Protein 5VUG (pdb70)

Radius of gyration: 19.32 Å; Cα contacts (8 Å, |Δi|>4): 545; chains: 1; bounding box: 62×44×45 Å

Organism: Mycobacterium tuberculosis (strain ATCC 25618 / H37Rv) (NCBI:txid83332)

Solvent-accessible surface area: 13053 Å² total

Nearest PDB structures (foldseek):
  5vug-assembly1_A-2  TM=1.003E+00  e=1.041E-53  Mycobacterium tuberculosis H37Rv
  8ghi-assembly1_A  TM=8.211E-01  e=4.382E-17  Staphylococcus aureus
  5t9b-assembly1_G  TM=7.358E-01  e=9.446E-13  Bacillus subtilis subsp. subtilis str. 168
  5t91-assembly1_A  TM=7.275E-01  e=1.845E-12  Bacillus subtilis subsp. subtilis str. 168
  5t9c-assembly1_E  TM=7.168E-01  e=2.824E-12  Bacillus subtilis subsp. subtilis str. 168

Secondary structure (DSSP, 8-state):
----EEGGGTTTTS-TTSHHHHHHHHHTT----EEEEE-TTS-EEE--SSSGGGTSS--S-GGGS-HHHHTTSBTTTT---TT--S-TTSSS--BPPBHHHHHHTS----EEEE---HHHHHHHHHHHHT-GGGEEEE-S-HHHHHHHHTSTT-EEPPPHHHHHHHHH---S----SPP-TT-----BSSEEEEEEEE-SSSEEEEEEEE---SHHHHHHHHTTT----BS--SHHHHHHHHHHT-S--EES-HHHHHGGG-

Structure (mmCIF, N/CA/C/O backbone):
data_5VUG
#
_entry.id   5VUG
#
_cell.length_a   112.269
_cell.length_b   43.878
_cell.length_c   68.611
_cell.angle_alpha   90.00
_cell.angle_beta   90.00
_cell.angle_gamma   90.00
#
_symmetry.space_group_name_H-M   'P 21 21 2'
#
loop_
_entity.id
_entity.type
_entity.pdbx_description
1 polymer 'Uncharacterized protein Rv2277c'
2 non-polymer 'CALCIUM ION'
3 non-polymer GLYCEROL
4 water water
#
loop_
_atom_site.group_PDB
_atom_site.id
_atom_site.type_symbol
_atom_site.label_atom_id
_atom_site.label_alt_id
_atom_site.label_comp_id
_atom_site.label_asym_id
_atom_site.label_entity_id
_atom_site.label_seq_id
_atom_site.pdbx_PDB_ins_code
_atom_site.Cartn_x
_atom_site.Cartn_y
_atom_site.Cartn_z
_atom_site.occupancy
_atom_site.B_iso_or_equiv
_atom_site.auth_seq_id
_atom_site.auth_comp_id
_atom_site.auth_asym_id
_atom_site.auth_atom_id
_atom_site.pdbx_PDB_model_num
ATOM 1 N N . ASP A 1 9 ? 19.685 10.358 -7.211 1.00 43.70 6 ASP A N 1
ATOM 2 C CA . ASP A 1 9 ? 21.004 10.346 -6.590 1.00 41.41 6 ASP A CA 1
ATOM 3 C C . ASP A 1 9 ? 21.030 9.403 -5.389 1.00 36.06 6 ASP A C 1
ATOM 4 O O . ASP A 1 9 ? 20.075 8.664 -5.147 1.00 38.05 6 ASP A O 1
ATOM 9 N N . ASP A 1 10 ? 22.134 9.434 -4.637 1.00 29.35 7 ASP A N 1
ATOM 10 C CA . ASP A 1 10 ? 22.301 8.527 -3.518 1.00 22.21 7 ASP A CA 1
ATOM 11 C C . ASP A 1 10 ? 21.895 9.204 -2.210 1.00 16.40 7 ASP A C 1
ATOM 12 O O . ASP A 1 10 ? 22.092 10.412 -2.033 1.00 17.65 7 ASP A O 1
ATOM 17 N N . PRO A 1 11 ? 21.343 8.452 -1.262 1.00 13.94 8 PRO A N 1
ATOM 18 C CA . PRO A 1 11 ? 21.128 9.011 0.081 1.00 12.45 8 PRO A CA 1
ATOM 19 C C . PRO A 1 11 ? 22.454 9.414 0.712 1.00 13.02 8 PRO A C 1
ATOM 20 O O . PRO A 1 11 ? 23.493 8.797 0.469 1.00 13.05 8 PRO A O 1
ATOM 32 N N . ILE A 1 13 ? 25.210 9.400 3.419 1.00 10.60 10 ILE A N 1
ATOM 33 C CA . ILE A 1 13 ? 25.675 8.423 4.399 1.00 10.41 10 ILE A CA 1
ATOM 34 C C . ILE A 1 13 ? 26.006 9.161 5.689 1.00 11.27 10 ILE A C 1
ATOM 35 O O . ILE A 1 13 ? 26.930 9.985 5.719 1.00 11.61 10 ILE A O 1
ATOM 40 N N . VAL A 1 14 ? 25.276 8.856 6.761 1.00 8.91 11 VAL A N 1
ATOM 41 C CA . VAL A 1 14 ? 25.455 9.535 8.049 1.00 10.28 11 VAL A CA 1
ATOM 42 C C . VAL A 1 14 ? 26.020 8.535 9.053 1.00 10.12 11 VAL A C 1
ATOM 43 O O . VAL A 1 14 ? 25.429 7.474 9.274 1.00 9.30 11 VAL A O 1
ATOM 47 N N . ALA A 1 15 ? 27.160 8.867 9.663 1.00 9.48 12 ALA A N 1
ATOM 48 C CA . ALA A 1 15 ? 27.837 7.946 10.583 1.00 9.36 12 ALA A CA 1
ATOM 49 C C . ALA A 1 15 ? 27.146 7.959 11.945 1.00 8.65 12 ALA A C 1
ATOM 50 O O . ALA A 1 15 ? 27.211 8.957 12.675 1.00 9.90 12 ALA A O 1
ATOM 52 N N . HIS A 1 16 ? 26.525 6.836 12.309 1.00 9.70 13 HIS A N 1
ATOM 53 C CA . HIS A 1 16 ? 25.766 6.747 13.554 1.00 9.02 13 HIS A CA 1
ATOM 54 C C . HIS A 1 16 ? 26.705 6.672 14.755 1.00 8.84 13 HIS A C 1
ATOM 55 O O . HIS A 1 16 ? 27.462 5.705 14.896 1.00 8.79 13 HIS A O 1
ATOM 62 N N . ARG A 1 17 ? 26.620 7.664 15.648 1.00 8.11 14 ARG A N 1
ATOM 63 C CA . ARG A 1 17 ? 27.550 7.789 16.779 1.00 8.22 14 ARG A CA 1
ATOM 64 C C . ARG A 1 17 ? 28.996 7.800 16.289 1.00 9.89 14 ARG A C 1
ATOM 65 O O . ARG A 1 17 ? 29.893 7.233 16.918 1.00 10.41 14 ARG A O 1
ATOM 73 N N . ALA A 1 18 ? 29.212 8.447 15.139 1.00 10.31 15 ALA A N 1
ATOM 74 C CA . ALA A 1 18 ? 30.505 8.523 14.470 1.00 11.11 15 ALA A CA 1
ATOM 75 C C . ALA A 1 18 ? 30.970 7.183 13.917 1.00 11.93 15 ALA A C 1
ATOM 76 O O . ALA A 1 18 ? 32.148 7.034 13.573 1.00 11.89 15 ALA A O 1
ATOM 78 N N . GLY A 1 19 ? 30.061 6.214 13.792 1.00 10.80 16 GLY A N 1
ATOM 79 C CA . GLY A 1 19 ? 30.385 4.934 13.188 1.00 12.09 16 GLY A CA 1
ATOM 80 C C . GLY A 1 19 ? 30.741 3.852 14.188 1.00 13.01 16 GLY A C 1
ATOM 81 O O . GLY A 1 19 ? 31.844 3.293 14.147 1.00 12.57 16 GLY A O 1
ATOM 82 N N . THR A 1 20 ? 29.762 3.508 15.034 1.00 11.55 17 THR A N 1
ATOM 83 C CA . THR A 1 20 ? 29.972 2.693 16.229 1.00 12.90 17 THR A CA 1
ATOM 84 C C . THR A 1 20 ? 30.553 1.304 15.931 1.00 12.57 17 THR A C 1
ATOM 85 O O . THR A 1 20 ? 31.225 0.722 16.792 1.00 16.16 17 THR A O 1
ATOM 89 N N . ARG A 1 21 ? 30.302 0.747 14.743 1.00 13.47 18 ARG A N 1
ATOM 90 C CA . ARG A 1 21 ? 30.835 -0.578 14.425 1.00 14.43 18 ARG A CA 1
ATOM 91 C C . ARG A 1 21 ? 32.336 -0.544 14.142 1.00 15.67 18 ARG A C 1
ATOM 92 O O . ARG A 1 21 ? 33.053 -1.501 14.465 1.00 17.52 18 ARG A O 1
ATOM 100 N N . ASP A 1 22 ? 32.831 0.542 13.560 1.00 14.27 19 ASP A N 1
ATOM 101 C CA . ASP A 1 22 ? 34.199 0.596 13.059 1.00 12.89 19 ASP A CA 1
ATOM 102 C C . ASP A 1 22 ? 35.222 1.003 14.117 1.00 14.57 19 ASP A C 1
ATOM 103 O O . ASP A 1 22 ? 36.350 0.499 14.105 1.00 15.11 19 ASP A O 1
ATOM 108 N N . PHE A 1 23 ? 34.873 1.944 14.987 1.00 14.95 20 PHE A N 1
ATOM 109 C CA . PHE A 1 23 ? 35.775 2.507 15.983 1.00 13.76 20 PHE A CA 1
ATOM 110 C C . PHE A 1 23 ? 34.940 2.897 17.188 1.00 13.43 20 PHE A C 1
ATOM 111 O O . PHE A 1 23 ? 33.713 3.006 17.080 1.00 14.52 20 PHE A O 1
ATOM 119 N N . PRO A 1 24 ? 35.575 3.109 18.368 1.00 12.82 21 PRO A N 1
ATOM 120 C CA . PRO A 1 24 ? 34.804 3.475 19.569 1.00 12.23 21 PRO A CA 1
ATOM 121 C C . PRO A 1 24 ? 33.849 4.632 19.322 1.00 12.28 21 PRO A C 1
ATOM 122 O O . PRO A 1 24 ? 34.262 5.701 18.858 1.00 13.49 21 PRO A O 1
ATOM 126 N N . GLU A 1 25 ? 32.566 4.412 19.594 1.00 10.00 22 GLU A N 1
ATOM 127 C CA . GLU A 1 25 ? 31.557 5.393 19.222 1.00 9.51 22 GLU A CA 1
ATOM 128 C C . GLU A 1 25 ? 31.792 6.717 19.941 1.00 9.39 22 GLU A C 1
ATOM 129 O O . GLU A 1 25 ? 32.310 6.767 21.059 1.00 12.08 22 GLU A O 1
ATOM 135 N N . ASN A 1 26 ? 31.414 7.808 19.278 1.00 8.12 23 ASN A N 1
ATOM 136 C CA . ASN A 1 26 ? 31.432 9.124 19.906 1.00 9.04 23 ASN A CA 1
ATOM 137 C C . ASN A 1 26 ? 32.828 9.540 20.393 1.00 11.45 23 ASN A C 1
ATOM 138 O O . ASN A 1 26 ? 32.965 10.230 21.406 1.00 11.36 23 ASN A O 1
ATOM 143 N N . THR A 1 27 ? 33.873 9.155 19.652 1.00 11.54 24 THR A N 1
ATOM 144 C CA . THR A 1 27 ? 35.237 9.606 19.926 1.00 9.94 24 THR A CA 1
ATOM 145 C C . THR A 1 27 ? 35.791 10.354 18.719 1.00 10.48 24 THR A C 1
ATOM 146 O O . THR A 1 27 ? 35.310 10.196 17.598 1.00 11.30 24 THR A O 1
ATOM 150 N N . VAL A 1 28 ? 36.821 11.173 18.958 1.00 10.63 25 VAL A N 1
ATOM 151 C CA . VAL A 1 28 ? 37.477 11.876 17.852 1.00 11.66 25 VAL A CA 1
ATOM 152 C C . VAL A 1 28 ? 38.118 10.889 16.877 1.00 12.89 25 VAL A C 1
ATOM 153 O O . VAL A 1 28 ? 38.057 11.082 15.656 1.00 12.71 25 VAL A O 1
ATOM 157 N N . LEU A 1 29 ? 38.704 9.798 17.389 1.00 13.92 26 LEU A N 1
ATOM 158 C CA . LEU A 1 29 ? 39.239 8.771 16.493 1.00 13.73 26 LEU A CA 1
ATOM 159 C C . LEU A 1 29 ? 38.168 8.285 15.523 1.00 12.18 26 LEU A C 1
ATOM 160 O O . LEU A 1 29 ? 38.398 8.206 14.309 1.00 13.80 26 LEU A O 1
ATOM 165 N N . ALA A 1 30 ? 36.971 7.988 16.038 1.00 12.58 27 ALA A N 1
ATOM 166 C CA . ALA A 1 30 ? 35.898 7.525 15.166 1.00 10.56 27 ALA A CA 1
ATOM 167 C C . ALA A 1 30 ? 35.470 8.606 14.179 1.00 10.97 27 ALA A C 1
ATOM 168 O O . ALA A 1 30 ? 35.265 8.320 12.993 1.00 10.57 27 ALA A O 1
ATOM 170 N N . ILE A 1 31 ? 35.318 9.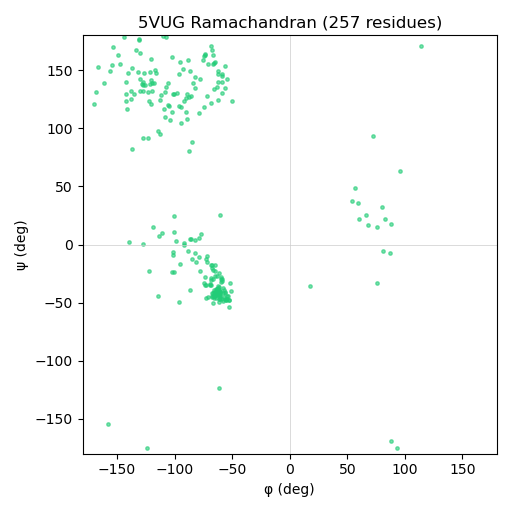849 14.654 1.00 10.17 28 ILE A N 1
ATOM 171 C CA . ILE A 1 31 ? 34.917 10.954 13.780 1.00 8.99 28 ILE A CA 1
ATOM 172 C C . ILE A 1 31 ? 35.909 11.113 12.638 1.00 12.43 28 ILE A C 1
ATOM 173 O O . ILE A 1 31 ? 35.522 11.229 11.468 1.00 12.48 28 ILE A O 1
ATOM 178 N N . THR A 1 32 ? 37.207 11.141 12.964 1.00 12.46 29 THR A N 1
ATOM 179 C CA . THR A 1 32 ? 38.222 11.350 11.934 1.00 14.17 29 THR A CA 1
ATOM 180 C C . THR A 1 32 ? 38.186 10.227 10.907 1.00 13.40 29 THR A C 1
ATOM 181 O O . THR A 1 32 ? 38.288 10.468 9.693 1.00 14.88 29 THR A O 1
ATOM 185 N N . ASN A 1 33 ? 38.040 8.989 11.379 1.00 13.08 30 ASN A N 1
ATOM 186 C CA . ASN A 1 33 ? 37.989 7.863 10.459 1.00 13.06 30 ASN A CA 1
ATOM 187 C C . ASN A 1 33 ? 36.723 7.885 9.619 1.00 12.27 30 ASN A C 1
ATOM 188 O O . ASN A 1 33 ? 36.764 7.510 8.443 1.00 14.41 30 ASN A O 1
ATOM 193 N N . ALA A 1 34 ? 35.602 8.342 10.193 1.00 12.45 31 ALA A N 1
ATOM 194 C CA . ALA A 1 34 ? 34.358 8.423 9.435 1.00 11.40 31 ALA A CA 1
ATOM 195 C C . ALA A 1 34 ? 34.463 9.446 8.308 1.00 12.34 31 ALA A C 1
ATOM 196 O O . ALA A 1 34 ? 34.037 9.173 7.177 1.00 12.50 31 ALA A O 1
ATOM 198 N N . VAL A 1 35 ? 35.036 10.622 8.591 1.00 12.84 32 VAL A N 1
ATOM 199 C CA . VAL A 1 35 ? 35.303 11.597 7.530 1.00 13.11 32 VAL A CA 1
ATOM 200 C C . VAL A 1 35 ? 36.142 10.960 6.428 1.00 13.84 32 VAL A C 1
ATOM 201 O O . VAL A 1 35 ? 35.834 11.087 5.238 1.00 14.64 32 VAL A O 1
ATOM 205 N N . ALA A 1 36 ? 37.217 10.259 6.813 1.00 13.20 33 ALA A N 1
ATOM 206 C CA . ALA A 1 36 ? 38.107 9.637 5.838 1.00 17.42 33 ALA A CA 1
ATOM 207 C C . ALA A 1 36 ? 37.396 8.571 5.010 1.00 16.68 33 ALA A C 1
ATOM 208 O O . ALA A 1 36 ? 37.795 8.311 3.863 1.00 18.38 33 ALA A O 1
ATOM 210 N N . ALA A 1 37 ? 36.347 7.951 5.566 1.00 16.09 34 ALA A N 1
ATOM 211 C CA . ALA A 1 37 ? 35.545 6.965 4.851 1.00 15.91 34 ALA A CA 1
ATOM 212 C C . ALA A 1 37 ? 34.484 7.592 3.956 1.00 13.40 34 ALA A C 1
ATOM 213 O O . ALA A 1 37 ? 33.687 6.859 3.362 1.00 18.26 34 ALA A O 1
ATOM 215 N N . GLY A 1 38 ? 34.438 8.916 3.853 1.00 11.97 35 GLY A N 1
ATOM 216 C CA . GLY A 1 38 ? 33.585 9.562 2.878 1.00 12.81 35 GLY A CA 1
ATOM 217 C C . GLY A 1 38 ? 32.167 9.845 3.309 1.00 12.72 35 GLY A C 1
ATOM 218 O O . GLY A 1 38 ? 31.321 10.103 2.444 1.00 13.57 35 GLY A O 1
ATOM 219 N N . VAL A 1 39 ? 31.872 9.828 4.610 1.00 12.92 36 VAL A N 1
ATOM 220 C CA . VAL A 1 39 ? 30.492 10.079 5.032 1.00 12.68 36 VAL A CA 1
ATOM 221 C C . VAL A 1 39 ? 30.078 11.511 4.696 1.00 11.01 36 VAL A C 1
ATOM 222 O O . VAL A 1 39 ? 30.904 12.424 4.556 1.00 13.36 36 VAL A O 1
ATOM 226 N N . ASP A 1 40 ? 28.762 11.703 4.565 1.00 10.40 37 ASP A N 1
ATOM 227 C CA . ASP A 1 40 ? 28.154 12.991 4.253 1.00 11.49 37 ASP A CA 1
ATOM 228 C C . ASP A 1 40 ? 27.561 13.681 5.473 1.00 12.97 37 ASP A C 1
ATOM 229 O O . ASP A 1 40 ? 27.138 14.839 5.373 1.00 16.17 37 ASP A O 1
ATOM 234 N N . GLY A 1 41 ? 27.482 12.998 6.601 1.00 12.03 38 GLY A N 1
ATOM 235 C CA . GLY A 1 41 ? 26.950 13.602 7.807 1.00 12.10 38 GLY A CA 1
ATOM 236 C C . GLY A 1 41 ? 27.471 12.838 8.998 1.00 8.85 38 GLY A C 1
ATOM 237 O O . GLY A 1 41 ? 27.904 11.686 8.872 1.00 10.00 38 GLY A O 1
ATOM 246 N N . TRP A 1 43 ? 26.539 11.883 13.019 1.00 7.66 40 TRP A N 1
ATOM 247 C CA . TRP A 1 43 ? 25.527 11.798 14.070 1.00 8.65 40 TRP A CA 1
ATOM 248 C C . TRP A 1 43 ? 26.238 11.540 15.398 1.00 6.69 40 TRP A C 1
ATOM 249 O O . TRP A 1 43 ? 26.928 10.529 15.546 1.00 8.28 40 TRP A O 1
ATOM 260 N N . LEU A 1 44 ? 26.057 12.435 16.366 1.00 7.39 41 LEU A N 1
ATOM 261 C CA . LEU A 1 44 ? 26.807 12.388 17.615 1.00 8.72 41 LEU A CA 1
ATOM 262 C C . LEU A 1 44 ? 25.839 12.495 18.785 1.00 8.04 41 LEU A C 1
ATOM 263 O O . LEU A 1 44 ? 24.860 13.249 18.716 1.00 9.42 41 LEU A O 1
ATOM 268 N N . THR A 1 45 ? 26.109 11.769 19.873 1.00 8.75 42 THR A N 1
ATOM 269 C CA . THR A 1 45 ? 25.231 11.797 21.041 1.00 7.99 42 THR A CA 1
ATOM 270 C C . THR A 1 45 ? 25.850 12.711 22.090 1.00 8.88 42 THR A C 1
ATOM 271 O O . THR A 1 45 ? 27.023 12.546 22.432 1.00 10.16 42 THR A O 1
ATOM 275 N N . VAL A 1 46 ? 25.065 13.657 22.612 1.00 9.81 43 VAL A N 1
ATOM 276 C CA . VAL A 1 46 ? 25.593 14.748 23.431 1.00 9.59 43 VAL A CA 1
ATOM 277 C C . VAL A 1 46 ? 24.972 14.713 24.828 1.00 10.12 43 VAL A C 1
ATOM 278 O O . VAL A 1 46 ? 23.749 14.582 24.975 1.00 11.15 43 VAL A O 1
ATOM 282 N N . GLN A 1 47 ? 25.825 14.812 25.848 1.00 10.21 44 GLN A N 1
ATOM 283 C CA . GLN A 1 47 ? 25.431 15.002 27.245 1.00 10.75 44 GLN A CA 1
ATOM 284 C C . GLN A 1 47 ? 26.265 16.151 27.806 1.00 11.71 44 GLN A C 1
ATOM 285 O O . GLN A 1 47 ? 27.109 16.716 27.109 1.00 15.40 44 GLN A O 1
ATOM 291 N N . VAL A 1 48 ? 26.016 16.552 29.048 1.00 13.61 45 VAL A N 1
ATOM 292 C CA . VAL A 1 48 ? 26.702 17.707 29.617 1.00 13.18 45 VAL A CA 1
ATOM 293 C C . VAL A 1 48 ? 27.377 17.339 30.938 1.00 14.15 45 VAL A C 1
ATOM 294 O O . VAL A 1 48 ? 26.812 16.615 31.770 1.00 14.45 45 VAL A O 1
ATOM 298 N N . SER A 1 49 ? 28.601 17.825 31.118 1.00 13.13 46 SER A N 1
ATOM 299 C CA . SER A 1 49 ? 29.348 17.606 32.347 1.00 13.80 46 SER A CA 1
ATOM 300 C C . SER A 1 49 ? 28.699 18.349 33.519 1.00 13.33 46 SER A C 1
ATOM 301 O O . SER A 1 49 ? 27.845 19.231 33.346 1.00 13.49 46 SER A O 1
ATOM 304 N N . SER A 1 50 ? 29.138 18.004 34.736 1.00 14.70 47 SER A N 1
ATOM 305 C CA . SER A 1 50 ? 28.639 18.714 35.913 1.00 16.52 47 SER A CA 1
ATOM 306 C C . SER A 1 50 ? 28.941 20.205 35.842 1.00 17.06 47 SER A C 1
ATOM 307 O O . SER A 1 50 ? 28.181 21.014 36.393 1.00 17.28 47 SER A O 1
ATOM 310 N N . ASP A 1 51 ? 30.037 20.593 35.179 1.00 16.58 48 ASP A N 1
ATOM 311 C CA . ASP A 1 51 ? 30.397 22.000 35.044 1.00 17.23 48 ASP A CA 1
ATOM 312 C C . ASP A 1 51 ? 30.011 22.592 33.687 1.00 15.11 48 ASP A C 1
ATOM 313 O O . ASP A 1 51 ? 30.624 23.572 33.238 1.00 15.71 48 ASP A O 1
ATOM 318 N N . GLY A 1 52 ? 29.010 22.014 33.030 1.00 13.62 49 GLY A N 1
ATOM 319 C CA . GLY A 1 52 ? 28.338 22.692 31.941 1.00 11.99 49 GLY A CA 1
ATOM 320 C C . GLY A 1 52 ? 28.997 22.630 30.588 1.00 10.79 49 GLY A C 1
ATOM 321 O O . GLY A 1 52 ? 28.692 23.470 29.738 1.00 13.35 49 GLY A O 1
ATOM 322 N N . VAL A 1 53 ? 29.860 21.655 30.340 1.00 11.62 50 VAL A N 1
ATOM 323 C CA . VAL A 1 53 ? 30.512 21.511 29.042 1.00 12.02 50 VAL A CA 1
ATOM 324 C C . VAL A 1 53 ? 29.877 20.332 28.312 1.00 11.34 50 VAL A C 1
ATOM 325 O O . VAL A 1 53 ? 29.933 19.198 28.809 1.00 11.79 50 VAL A O 1
ATOM 329 N N . PRO A 1 54 ? 29.278 20.540 27.140 1.00 10.75 51 PRO A N 1
ATOM 330 C CA . PRO A 1 54 ? 28.759 19.400 26.373 1.00 10.23 51 PRO A CA 1
ATOM 331 C C . PRO A 1 54 ? 29.898 18.479 25.958 1.00 8.99 51 PRO A C 1
ATOM 332 O O . PRO A 1 54 ? 30.959 18.932 25.512 1.00 10.67 51 PRO A O 1
ATOM 336 N N . VAL A 1 55 ? 29.671 17.174 26.133 1.00 8.68 52 VAL A N 1
ATOM 337 C CA . VAL A 1 55 ? 30.603 16.115 25.752 1.00 9.38 52 VAL A CA 1
ATOM 338 C C . VAL A 1 55 ? 29.826 15.073 24.948 1.00 8.62 52 VAL A C 1
ATOM 339 O O . VAL A 1 55 ? 28.593 15.059 24.932 1.00 9.82 52 VAL A O 1
ATOM 343 N N . LEU A 1 56 ? 30.555 14.196 24.260 1.00 8.70 53 LEU A N 1
ATOM 344 C CA . LEU A 1 56 ? 29.928 13.134 23.474 1.00 8.04 53 LEU A CA 1
ATOM 345 C C . LEU A 1 56 ? 29.889 11.857 24.304 1.00 9.31 53 LEU A C 1
ATOM 346 O O . LEU A 1 56 ? 30.936 11.343 24.708 1.00 10.87 53 LEU A O 1
ATOM 351 N N . TYR A 1 57 ? 28.681 11.354 24.560 1.00 9.08 54 TYR A N 1
ATOM 352 C CA . TYR A 1 57 ? 28.498 10.108 25.296 1.00 10.14 54 TYR A CA 1
ATOM 353 C C . TYR A 1 57 ? 27.043 9.685 25.155 1.00 10.03 54 TYR A C 1
ATOM 354 O O . TYR A 1 57 ? 26.139 10.510 25.317 1.00 10.01 54 TYR A O 1
ATOM 363 N N . ARG A 1 58 ? 26.809 8.422 24.806 1.00 9.07 55 ARG A N 1
ATOM 364 C CA . ARG A 1 58 ? 25.450 7.933 24.553 1.00 9.91 55 ARG A CA 1
ATOM 365 C C . ARG A 1 58 ? 24.790 7.241 25.753 1.00 12.00 55 ARG A C 1
ATOM 366 O O . ARG A 1 58 ? 23.636 7.557 26.080 1.00 12.81 55 ARG A O 1
ATOM 374 N N . PRO A 1 59 ? 25.445 6.292 26.425 1.00 10.85 56 PRO A N 1
ATOM 375 C CA . PRO A 1 59 ? 24.757 5.557 27.497 1.00 11.66 56 PRO A CA 1
ATOM 376 C C . PRO A 1 59 ? 24.412 6.441 28.690 1.00 11.71 56 PRO A C 1
ATOM 377 O O . PRO A 1 59 ? 24.951 7.533 28.884 1.00 11.49 56 PRO A O 1
ATOM 381 N N . SER A 1 60 ? 23.498 5.939 29.521 1.00 11.45 57 SER A N 1
ATOM 382 C CA . SER A 1 60 ? 23.142 6.699 30.715 1.00 13.16 57 SER A CA 1
ATOM 383 C C . SER A 1 60 ? 24.247 6.653 31.770 1.00 11.42 57 SER A C 1
ATOM 384 O O . SER A 1 60 ? 24.389 7.598 32.556 1.00 13.58 57 SER A O 1
ATOM 387 N N . ASP A 1 61 ? 25.050 5.588 31.797 1.00 12.39 58 ASP A N 1
ATOM 388 C CA . ASP A 1 61 ? 26.128 5.463 32.771 1.00 12.20 58 ASP A CA 1
ATOM 389 C C . ASP A 1 61 ? 27.477 5.325 32.078 1.00 11.07 58 ASP A C 1
ATOM 390 O O . ASP A 1 61 ? 27.605 4.641 31.054 1.00 11.25 58 ASP A O 1
ATOM 395 N N . LEU A 1 62 ? 28.480 5.973 32.669 1.00 11.36 59 LEU A N 1
ATOM 396 C CA . LEU A 1 62 ? 29.845 5.922 32.159 1.00 10.25 59 LEU A CA 1
ATOM 397 C C . LEU A 1 62 ? 30.424 4.509 32.147 1.00 10.08 59 LEU A C 1
ATOM 398 O O . LEU A 1 62 ? 31.355 4.241 31.378 1.00 11.09 59 LEU A O 1
ATOM 403 N N . ALA A 1 63 ? 29.922 3.602 32.988 1.00 11.54 60 ALA A N 1
ATOM 404 C CA . ALA A 1 63 ? 30.499 2.265 33.020 1.00 11.66 60 ALA A CA 1
ATOM 405 C C . ALA A 1 63 ? 30.266 1.487 31.730 1.00 12.65 60 ALA A C 1
ATOM 406 O O . ALA A 1 63 ? 31.012 0.544 31.444 1.00 13.68 60 ALA A O 1
ATOM 408 N N . THR A 1 64 ? 29.254 1.850 30.944 1.00 12.88 61 THR A N 1
ATOM 409 C CA . THR A 1 64 ? 28.932 1.053 29.765 1.00 13.51 61 THR A CA 1
ATOM 410 C C . THR A 1 64 ? 30.084 1.047 28.768 1.00 11.38 61 THR A C 1
ATOM 411 O O . THR A 1 64 ? 30.392 0.008 28.171 1.00 12.25 61 THR A O 1
ATOM 415 N N . LEU A 1 65 ? 30.761 2.186 28.602 1.00 11.56 62 LEU A N 1
ATOM 416 C CA . LEU A 1 65 ? 31.804 2.301 27.588 1.00 10.47 62 LEU A CA 1
ATOM 417 C C . LEU A 1 65 ? 33.144 2.818 28.103 1.00 12.18 62 LEU A C 1
ATOM 418 O O . LEU A 1 65 ? 34.075 2.964 27.300 1.00 13.42 62 LEU A O 1
ATOM 423 N N . THR A 1 66 ? 33.277 3.112 29.397 1.00 12.35 63 THR A N 1
ATOM 424 C CA . THR A 1 66 ? 34.514 3.695 29.916 1.00 13.32 63 THR A CA 1
ATOM 425 C C . THR A 1 66 ? 34.988 2.934 31.148 1.00 15.49 63 THR A C 1
ATOM 426 O O . THR A 1 66 ? 34.328 2.011 31.646 1.00 14.40 63 THR A O 1
ATOM 430 N N . ASP A 1 67 ? 36.149 3.356 31.653 1.00 15.36 64 ASP A N 1
ATOM 431 C CA . ASP A 1 67 ? 36.696 2.837 32.895 1.00 15.18 64 ASP A CA 1
ATOM 432 C C . ASP A 1 67 ? 36.182 3.567 34.132 1.00 15.79 64 ASP A C 1
ATOM 433 O O . ASP A 1 67 ? 36.648 3.281 35.238 1.00 18.52 64 ASP A O 1
ATOM 438 N N . GLY A 1 68 ? 35.241 4.499 33.973 1.00 14.30 65 GLY A N 1
ATOM 439 C CA . GLY A 1 68 ? 34.604 5.173 35.082 1.00 14.08 65 GLY A CA 1
ATOM 440 C C . GLY A 1 68 ? 33.167 4.703 35.280 1.00 14.77 65 GLY A C 1
ATOM 441 O O . GLY A 1 68 ? 32.644 3.877 34.537 1.00 15.11 65 GLY A O 1
ATOM 442 N N . ALA A 1 69 ? 32.528 5.259 36.313 1.00 14.80 66 ALA A N 1
ATOM 443 C CA . ALA A 1 69 ? 31.161 4.885 36.658 1.00 13.96 66 ALA A CA 1
ATOM 444 C C . ALA A 1 69 ? 30.369 6.117 37.071 1.00 14.25 66 ALA A C 1
ATOM 445 O O . ALA A 1 69 ? 30.914 7.055 37.654 1.00 15.11 66 ALA A O 1
ATOM 447 N N . GLY A 1 70 ? 29.071 6.100 36.765 1.00 13.20 67 GLY A N 1
ATOM 448 C CA . GLY A 1 70 ? 28.176 7.163 37.173 1.00 11.28 67 GLY A CA 1
ATOM 449 C C . GLY A 1 70 ? 27.644 7.931 35.980 1.00 11.39 67 GLY A C 1
ATOM 450 O O . GLY A 1 70 ? 28.104 7.744 34.853 1.00 12.07 67 GLY A O 1
ATOM 451 N N . PRO A 1 71 ? 26.664 8.806 36.194 1.00 13.50 68 PRO A N 1
ATOM 452 C CA . PRO A 1 71 ? 26.133 9.597 35.079 1.00 14.24 68 PRO A CA 1
ATOM 453 C C . PRO A 1 71 ? 27.146 10.640 34.621 1.00 13.50 68 PRO A C 1
ATOM 454 O O . PRO A 1 71 ? 28.026 11.063 35.373 1.00 14.75 68 PRO A O 1
ATOM 458 N N . VAL A 1 72 ? 27.013 11.050 33.355 1.00 13.66 69 VAL A N 1
ATOM 459 C CA . VAL A 1 72 ? 27.905 12.070 32.805 1.00 13.00 69 VAL A CA 1
ATOM 460 C C . VAL A 1 72 ? 27.924 13.324 33.672 1.00 14.13 69 VAL A C 1
ATOM 461 O O . VAL A 1 72 ? 28.990 13.899 33.935 1.00 14.02 69 VAL A O 1
ATOM 465 N N . ASN A 1 73 ? 26.752 13.779 34.120 1.00 13.08 70 ASN A N 1
ATOM 466 C CA . ASN A 1 73 ? 26.703 15.011 34.902 1.00 13.93 70 ASN A CA 1
ATOM 467 C C . ASN A 1 73 ? 27.159 14.832 36.346 1.00 17.07 70 ASN A C 1
ATOM 468 O O . ASN A 1 73 ? 27.002 15.761 37.152 1.00 19.14 70 ASN A O 1
ATOM 473 N N . SER A 1 74 ? 27.707 13.673 36.700 1.00 16.05 71 SER A N 1
ATOM 474 C CA . SER A 1 74 ? 28.321 13.513 38.013 1.00 17.96 71 SER A CA 1
ATOM 475 C C . SER A 1 74 ? 29.809 13.833 38.005 1.00 17.96 71 SER A C 1
ATOM 476 O O . SER A 1 74 ? 30.451 13.751 39.061 1.00 20.05 71 SER A O 1
ATOM 479 N N . LYS A 1 75 ? 30.364 14.197 36.845 1.00 16.24 72 LYS A N 1
ATOM 480 C CA . LYS A 1 75 ? 31.787 14.466 36.699 1.00 15.52 72 LYS A CA 1
ATOM 481 C C . LYS A 1 75 ? 32.001 15.783 35.967 1.00 16.54 72 LYS A C 1
ATOM 482 O O . LYS A 1 75 ? 31.198 16.180 35.120 1.00 16.25 72 LYS A O 1
ATOM 488 N N . THR A 1 76 ? 33.096 16.458 36.306 1.00 15.34 73 THR A N 1
ATOM 489 C CA . THR A 1 76 ? 33.516 17.642 35.574 1.00 15.69 73 THR A CA 1
ATOM 490 C C . THR A 1 76 ? 34.084 17.226 34.223 1.00 15.49 73 THR A C 1
ATOM 491 O O . THR A 1 76 ? 34.425 16.062 34.000 1.00 16.31 73 THR A O 1
ATOM 495 N N . VAL A 1 77 ? 34.192 18.195 33.310 1.00 14.47 74 VAL A N 1
ATOM 496 C CA . VAL A 1 77 ? 34.750 17.885 31.997 1.00 15.29 74 VAL A CA 1
ATOM 497 C C . VAL A 1 77 ? 36.192 17.401 32.126 1.00 15.37 74 VAL A C 1
ATOM 498 O O . VAL A 1 77 ? 36.629 16.509 31.390 1.00 16.35 74 VAL A O 1
ATOM 502 N N . GLN A 1 78 ? 36.954 17.972 33.061 1.00 17.39 75 GLN A N 1
ATOM 503 C CA . GLN A 1 78 ? 38.328 17.519 33.248 1.00 19.24 75 GLN A CA 1
ATOM 504 C C . GLN A 1 78 ? 38.367 16.048 33.642 1.00 18.48 75 GLN A C 1
ATOM 505 O O . GLN A 1 78 ? 39.193 15.281 33.134 1.00 19.75 75 GLN A O 1
ATOM 511 N N . GLN A 1 79 ? 37.445 15.626 34.511 1.00 18.45 76 GLN A N 1
ATOM 512 C CA . GLN A 1 79 ? 37.360 14.218 34.892 1.00 19.48 76 GLN A CA 1
ATOM 513 C C . GLN A 1 79 ? 36.910 13.340 33.730 1.00 18.29 76 GLN A C 1
ATOM 514 O O . GLN A 1 79 ? 37.443 12.239 33.542 1.00 17.50 76 GLN A O 1
ATOM 520 N N . LEU A 1 80 ? 35.923 13.799 32.952 1.00 16.69 77 LEU A N 1
ATOM 521 C CA . LEU A 1 80 ? 35.411 13.003 31.841 1.00 15.05 77 LEU A CA 1
ATOM 522 C C . LEU A 1 80 ? 36.477 12.784 30.782 1.00 15.83 77 LEU A C 1
ATOM 523 O O . LEU A 1 80 ? 36.574 11.694 30.207 1.00 15.42 77 LEU A O 1
ATOM 528 N N . GLN A 1 81 ? 37.278 13.813 30.498 1.00 17.34 78 GLN A N 1
ATOM 529 C CA . GLN A 1 81 ? 38.286 13.697 29.450 1.00 16.79 78 GLN A CA 1
ATOM 530 C C . GLN A 1 81 ? 39.446 12.793 29.844 1.00 19.76 78 GLN A C 1
ATOM 531 O O . GLN A 1 81 ? 40.269 12.452 28.984 1.00 20.88 78 GLN A O 1
ATOM 537 N N . GLN A 1 82 ? 39.528 12.390 31.109 1.00 19.78 79 GLN A N 1
ATOM 538 C CA . GLN A 1 82 ? 40.487 11.379 31.523 1.00 23.06 79 GLN A CA 1
ATOM 539 C C . GLN A 1 82 ? 39.978 9.955 31.328 1.00 21.50 79 GLN A C 1
ATOM 540 O O . GLN A 1 82 ? 40.780 9.016 31.402 1.00 23.13 79 GLN A O 1
ATOM 546 N N . LEU A 1 83 ? 38.682 9.768 31.067 1.00 18.29 80 LEU A N 1
ATOM 547 C CA . LEU A 1 83 ? 38.129 8.430 30.898 1.00 16.13 80 LEU A CA 1
ATOM 548 C C . LEU A 1 83 ? 38.369 7.924 29.484 1.00 17.94 80 LEU A C 1
ATOM 549 O O . LEU A 1 83 ? 38.325 8.689 28.515 1.00 19.49 80 LEU A O 1
ATOM 554 N N . ASN A 1 84 ? 38.615 6.623 29.373 1.00 15.32 81 ASN A N 1
ATOM 555 C CA . ASN A 1 84 ? 38.871 5.973 28.092 1.00 15.97 81 ASN A CA 1
ATOM 556 C C . ASN A 1 84 ? 37.547 5.409 27.584 1.00 14.83 81 ASN A C 1
ATOM 557 O O . ASN A 1 84 ? 37.068 4.388 28.083 1.00 14.38 81 ASN A O 1
ATOM 562 N N . ALA A 1 85 ? 36.952 6.077 26.583 1.00 15.10 82 ALA A N 1
ATOM 563 C CA . ALA A 1 85 ? 35.692 5.656 25.970 1.00 13.43 82 ALA A CA 1
ATOM 564 C C . ALA A 1 85 ? 35.861 4.508 24.974 1.00 13.45 82 ALA A C 1
ATOM 565 O O . ALA A 1 85 ? 34.895 4.137 24.293 1.00 14.67 82 ALA A O 1
ATOM 567 N N . GLY A 1 86 ? 37.062 3.956 24.852 1.00 12.89 83 GLY A N 1
ATOM 568 C CA . GLY A 1 86 ? 37.287 2.730 24.117 1.00 12.77 83 GLY A CA 1
ATOM 569 C C . GLY A 1 86 ? 37.417 1.517 25.007 1.00 13.47 83 GLY A C 1
ATOM 570 O O . GLY A 1 86 ? 37.800 0.443 24.526 1.00 15.90 83 GLY A O 1
ATOM 571 N N . TRP A 1 87 ? 37.093 1.657 26.292 1.00 14.89 84 TRP A N 1
ATOM 572 C CA . TRP A 1 87 ? 37.407 0.630 27.284 1.00 16.36 84 TRP A CA 1
ATOM 573 C C . TRP A 1 87 ? 36.787 -0.714 26.935 1.00 16.93 84 TRP A C 1
ATOM 574 O O . TRP A 1 87 ? 37.398 -1.765 27.171 1.00 16.14 84 TRP A O 1
ATOM 585 N N . ASN A 1 88 ? 35.571 -0.705 26.384 1.00 15.95 85 ASN A N 1
ATOM 586 C CA . ASN A 1 88 ? 34.813 -1.925 26.129 1.00 15.31 85 ASN A CA 1
ATOM 587 C C . ASN A 1 88 ? 34.612 -2.218 24.648 1.00 14.39 85 ASN A C 1
ATOM 588 O O . ASN A 1 88 ? 33.877 -3.153 24.302 1.00 16.30 85 ASN A O 1
ATOM 593 N N . PHE A 1 89 ? 35.252 -1.456 23.767 1.00 15.61 86 PHE A N 1
ATOM 594 C CA . PHE A 1 89 ? 35.106 -1.693 22.338 1.00 15.94 86 PHE A CA 1
ATOM 595 C C . PHE A 1 89 ? 35.715 -3.040 21.964 1.00 19.27 86 PHE A C 1
ATOM 596 O O . PHE A 1 89 ? 36.825 -3.379 22.391 1.00 20.27 86 PHE A O 1
ATOM 604 N N . THR A 1 90 ? 34.992 -3.818 21.170 1.00 20.82 87 THR A N 1
ATOM 605 C CA . THR A 1 90 ? 35.551 -5.040 20.613 1.00 24.08 87 THR A CA 1
ATOM 606 C C . THR A 1 90 ? 35.389 -5.037 19.101 1.00 28.49 87 THR A C 1
ATOM 607 O O . THR A 1 90 ? 34.434 -4.468 18.563 1.00 28.71 87 THR A O 1
ATOM 611 N N . THR A 1 91 ? 36.365 -5.666 18.416 1.00 32.42 88 THR A N 1
ATOM 612 C CA . THR A 1 91 ? 36.330 -5.955 16.990 1.00 40.03 88 THR A CA 1
ATOM 613 C C . THR A 1 91 ? 35.885 -7.395 16.801 1.00 46.86 88 THR A C 1
ATOM 614 O O . THR A 1 91 ? 36.444 -8.294 17.451 1.00 45.66 88 THR A O 1
ATOM 618 N N . PRO A 1 92 ? 34.899 -7.660 15.943 1.00 49.40 89 PRO A N 1
ATOM 619 C CA . PRO A 1 92 ? 34.361 -9.022 15.833 1.00 53.37 89 PRO A CA 1
ATOM 620 C C . PRO A 1 92 ? 35.434 -10.031 15.449 1.00 54.97 89 PRO A C 1
ATOM 621 O O . PRO A 1 92 ? 36.369 -9.730 14.704 1.00 53.10 89 PRO A O 1
ATOM 625 N N . GLY A 1 93 ? 35.298 -11.240 15.993 1.00 56.78 90 GLY A N 1
ATOM 626 C CA . GLY A 1 93 ? 36.261 -12.295 15.753 1.00 57.67 90 GLY A CA 1
ATOM 627 C C . GLY A 1 93 ? 37.554 -12.112 16.521 1.00 61.02 90 GLY A C 1
ATOM 628 O O . GLY A 1 93 ? 38.189 -13.093 16.924 1.00 62.65 90 GLY A O 1
ATOM 629 N N . VAL A 1 94 ? 37.955 -10.860 16.727 1.00 61.11 91 VAL A N 1
ATOM 630 C CA . VAL A 1 94 ? 39.179 -10.544 17.453 1.00 60.74 91 VAL A CA 1
ATOM 631 C C . VAL A 1 94 ? 38.894 -10.557 18.948 1.00 61.69 91 VAL A C 1
ATOM 632 O O . VAL A 1 94 ? 37.847 -10.082 19.406 1.00 59.21 91 VAL A O 1
ATOM 636 N N . GLU A 1 95 ? 39.828 -11.109 19.715 1.00 62.86 92 GLU A N 1
ATOM 637 C CA . GLU A 1 95 ? 39.692 -11.199 21.158 1.00 62.92 92 GLU A CA 1
ATOM 638 C C . GLU A 1 95 ? 40.346 -9.997 21.828 1.00 53.85 92 GLU A C 1
ATOM 639 O O . GLU A 1 95 ? 41.303 -9.413 21.311 1.00 54.53 92 GLU A O 1
ATOM 645 N N . GLY A 1 96 ? 39.813 -9.630 22.984 1.00 45.15 93 GLY A N 1
ATOM 646 C CA . GLY A 1 96 ? 40.365 -8.537 23.752 1.00 38.41 93 GLY A CA 1
ATOM 647 C C . GLY A 1 96 ? 39.701 -7.208 23.459 1.00 31.69 93 GLY A C 1
ATOM 648 O O . GLY A 1 96 ? 38.722 -7.093 22.715 1.00 30.19 93 GLY A O 1
ATOM 649 N N . HIS A 1 97 ? 40.266 -6.172 24.075 1.00 26.93 94 HIS A N 1
ATOM 650 C CA . HIS A 1 97 ? 39.761 -4.805 23.976 1.00 24.37 94 HIS A CA 1
ATOM 651 C C . HIS A 1 97 ? 40.897 -3.934 23.456 1.00 25.71 94 HIS A C 1
ATOM 652 O O . HIS A 1 97 ? 41.706 -3.409 24.239 1.00 25.91 94 HIS A O 1
ATOM 659 N N . PRO A 1 98 ? 40.999 -3.755 22.138 1.00 27.29 95 PRO A N 1
ATOM 660 C CA . PRO A 1 98 ? 42.214 -3.145 21.570 1.00 28.09 95 PRO A CA 1
ATOM 661 C C . PRO A 1 98 ? 42.454 -1.703 21.980 1.00 28.57 95 PRO A C 1
ATOM 662 O O . PRO A 1 98 ? 43.583 -1.219 21.832 1.00 31.47 95 PRO A O 1
ATOM 666 N N . TYR A 1 99 ? 41.448 -0.993 22.486 1.00 24.01 96 TYR A N 1
ATOM 667 C CA . TYR A 1 99 ? 41.645 0.397 22.872 1.00 21.73 96 TYR A CA 1
ATOM 668 C C . TYR A 1 99 ? 41.875 0.593 24.367 1.00 22.78 96 TYR A C 1
ATOM 669 O O . TYR A 1 99 ? 42.027 1.735 24.810 1.00 22.31 96 TYR A O 1
ATOM 678 N N . ARG A 1 100 ? 41.931 -0.484 25.154 1.00 25.37 97 ARG A N 1
ATOM 679 C CA . ARG A 1 100 ? 42.368 -0.330 26.540 1.00 27.90 97 ARG A CA 1
ATOM 680 C C . ARG A 1 100 ? 43.821 0.109 26.620 1.00 35.94 97 ARG A C 1
ATOM 681 O O . ARG A 1 100 ? 44.218 0.756 27.595 1.00 40.47 97 ARG A O 1
ATOM 689 N N . GLN A 1 101 ? 44.621 -0.227 25.613 1.00 39.06 98 GLN A N 1
ATOM 690 C CA . GLN A 1 101 ? 46.020 0.165 25.581 1.00 44.49 98 GLN A CA 1
ATOM 691 C C . GLN A 1 101 ? 46.284 1.358 24.674 1.00 42.91 98 GLN A C 1
ATOM 692 O O . GLN A 1 101 ? 47.413 1.860 24.651 1.00 44.74 98 GLN A O 1
ATOM 698 N N . ARG A 1 102 ? 45.271 1.825 23.926 1.00 36.78 99 ARG A N 1
ATOM 699 C CA . ARG A 1 102 ? 45.387 2.998 23.056 1.00 35.99 99 ARG A CA 1
ATOM 700 C C . ARG A 1 102 ? 44.103 3.798 23.273 1.00 27.62 99 ARG A C 1
ATOM 701 O O . ARG A 1 102 ? 43.160 3.708 22.486 1.00 26.41 99 ARG A O 1
ATOM 709 N N . ALA A 1 103 ? 44.083 4.588 24.346 1.00 23.32 100 ALA A N 1
ATOM 710 C CA . ALA A 1 103 ? 42.840 5.194 24.810 1.00 20.51 100 ALA A CA 1
ATOM 711 C C . ALA A 1 103 ? 42.241 6.137 23.772 1.00 20.73 100 ALA A C 1
ATOM 712 O O . ALA A 1 103 ? 42.954 6.880 23.087 1.00 21.24 100 ALA A O 1
ATOM 714 N N . THR A 1 104 ? 40.913 6.081 23.654 1.00 17.89 101 THR A N 1
ATOM 715 C CA . THR A 1 104 ? 40.122 7.057 22.912 1.00 16.56 101 THR A CA 1
ATOM 716 C C . THR A 1 104 ? 39.258 7.788 23.935 1.00 16.68 101 THR A C 1
ATOM 717 O O . THR A 1 104 ? 38.208 7.266 24.347 1.00 16.58 101 THR A O 1
ATOM 721 N N . PRO A 1 105 ? 39.658 8.973 24.397 1.00 15.19 102 PRO A N 1
ATOM 722 C CA . PRO A 1 105 ? 38.952 9.610 25.516 1.00 14.83 102 PRO A CA 1
ATOM 723 C C . PRO A 1 105 ? 37.598 10.168 25.105 1.00 14.22 102 PRO A C 1
ATOM 724 O O . PRO A 1 105 ? 37.298 10.358 23.927 1.00 14.36 102 PRO A O 1
ATOM 728 N N . ILE A 1 106 ? 36.779 10.459 26.111 1.00 13.35 103 ILE A N 1
ATOM 729 C CA . ILE A 1 106 ? 35.555 11.231 25.871 1.00 11.81 103 ILE A CA 1
ATOM 730 C C . ILE A 1 106 ? 35.934 12.609 25.345 1.00 12.56 103 ILE A C 1
ATOM 731 O O . ILE A 1 106 ? 36.679 13.337 26.018 1.00 13.63 103 ILE A O 1
ATOM 736 N N . PRO A 1 107 ? 35.421 13.024 24.176 1.00 11.62 104 PRO A N 1
ATOM 737 C CA . PRO A 1 107 ? 35.707 14.372 23.669 1.00 10.77 104 PRO A CA 1
ATOM 738 C C . PRO A 1 107 ? 34.621 15.375 24.029 1.00 11.51 104 PRO A C 1
ATOM 739 O O . PRO A 1 107 ? 33.466 15.001 24.258 1.00 11.77 104 PRO A O 1
ATOM 743 N N . THR A 1 108 ? 34.963 16.658 24.047 1.00 11.36 105 THR A N 1
ATOM 744 C CA . THR A 1 108 ? 33.917 17.659 24.151 1.00 11.50 105 THR A CA 1
ATOM 745 C C . THR A 1 108 ? 33.215 17.794 22.802 1.00 10.95 105 THR A C 1
ATOM 746 O O . THR A 1 108 ? 33.761 17.435 21.750 1.00 10.48 105 THR A O 1
ATOM 750 N N . LEU A 1 109 ? 31.982 18.315 22.841 1.00 11.27 106 LEU A N 1
ATOM 751 C CA . LEU A 1 109 ? 31.293 18.638 21.595 1.00 10.46 106 LEU A CA 1
ATOM 752 C C . LEU A 1 109 ? 32.122 19.607 20.766 1.00 10.71 106 LEU A C 1
ATOM 753 O O . LEU A 1 109 ? 32.206 19.478 19.538 1.00 11.27 106 LEU A O 1
ATOM 758 N N . GLU A 1 110 ? 32.763 20.572 21.431 1.00 11.75 107 GLU A N 1
ATOM 759 C CA . GLU A 1 110 ? 33.582 21.556 20.729 1.00 13.70 107 GLU A CA 1
ATOM 760 C C . GLU A 1 110 ? 34.742 20.887 19.993 1.00 12.25 107 GLU A C 1
ATOM 761 O O . GLU A 1 110 ? 35.025 21.217 18.830 1.00 12.97 107 GLU A O 1
ATOM 767 N N . GLN A 1 111 ? 35.413 19.927 20.643 1.00 12.51 108 GLN A N 1
ATOM 768 C CA . GLN A 1 111 ? 36.469 19.174 19.968 1.00 14.43 108 GLN A CA 1
ATOM 769 C C . GLN A 1 111 ? 35.917 18.397 18.783 1.00 13.16 108 GLN A C 1
ATOM 770 O O . GLN A 1 111 ? 36.556 18.322 17.728 1.00 15.47 108 GLN A O 1
ATOM 776 N N . ALA A 1 112 ? 34.754 17.766 18.963 1.00 11.89 109 ALA A N 1
ATOM 777 C CA . ALA A 1 112 ? 34.133 17.001 17.886 1.00 12.90 109 ALA A CA 1
ATOM 778 C C . ALA A 1 112 ? 33.816 17.884 16.688 1.00 12.71 109 ALA A C 1
ATOM 779 O O . ALA A 1 112 ? 34.065 17.497 15.538 1.00 14.50 109 ALA A O 1
ATOM 781 N N . ILE A 1 113 ? 33.254 19.071 16.937 1.00 13.22 110 ILE A N 1
ATOM 782 C CA . ILE A 1 113 ? 32.969 20.014 15.857 1.00 13.37 110 ILE A CA 1
ATOM 783 C C . ILE A 1 113 ? 34.244 20.341 15.092 1.00 15.17 110 ILE A C 1
ATOM 784 O O . ILE A 1 113 ? 34.267 20.335 13.856 1.00 16.14 110 ILE A O 1
ATOM 789 N N . GLY A 1 114 ? 35.331 20.611 15.822 1.00 14.22 111 GLY A N 1
ATOM 790 C CA . GLY A 1 114 ? 36.603 20.928 15.194 1.00 16.52 111 GLY A CA 1
ATOM 791 C C . GLY A 1 114 ? 37.211 19.785 14.404 1.00 17.12 111 GLY A C 1
ATOM 792 O O . GLY A 1 114 ? 38.037 20.032 13.513 1.00 20.15 111 GLY A O 1
ATOM 793 N N . ALA A 1 115 ? 36.829 18.543 14.713 1.00 15.68 112 ALA A N 1
ATOM 794 C CA . ALA A 1 115 ? 37.326 17.373 14.001 1.00 14.31 112 ALA A CA 1
ATOM 795 C C . ALA A 1 115 ? 36.524 17.076 12.746 1.00 13.55 112 ALA A C 1
ATOM 796 O O . ALA A 1 115 ? 36.773 16.057 12.096 1.00 15.15 112 ALA A O 1
ATOM 798 N N . THR A 1 116 ? 35.566 17.935 12.393 1.00 13.80 113 THR A N 1
ATOM 799 C CA . THR A 1 116 ? 34.792 17.717 11.189 1.00 13.08 113 THR A CA 1
ATOM 800 C C . THR A 1 116 ? 35.023 18.863 10.213 1.00 14.28 113 THR A C 1
ATOM 801 O O . THR A 1 116 ? 35.301 19.998 10.627 1.00 14.61 113 THR A O 1
ATOM 805 N N . PRO A 1 117 ? 34.930 18.595 8.916 1.00 14.39 114 PRO A N 1
ATOM 806 C CA . PRO A 1 117 ? 35.185 19.638 7.915 1.00 15.31 114 PRO A CA 1
ATOM 807 C C . PRO A 1 117 ? 34.031 20.623 7.845 1.00 15.77 114 PRO A C 1
ATOM 808 O O . PRO A 1 117 ? 32.916 20.329 8.309 1.00 15.60 114 PRO A O 1
ATOM 812 N N . PRO A 1 118 ? 34.260 21.809 7.266 1.00 17.12 115 PRO A N 1
ATOM 813 C CA . PRO A 1 118 ? 33.261 22.886 7.366 1.00 17.42 115 PRO A CA 1
ATOM 814 C C . PRO A 1 118 ? 31.973 22.599 6.624 1.00 16.98 115 PRO A C 1
ATOM 815 O O . PRO A 1 118 ? 30.944 23.216 6.936 1.00 16.57 115 PRO A O 1
ATOM 819 N N . ASP A 1 119 ? 31.991 21.682 5.661 1.00 14.03 116 ASP A N 1
ATOM 820 C CA . ASP A 1 119 ? 30.797 21.327 4.913 1.00 15.63 116 ASP A CA 1
ATOM 821 C C . ASP A 1 119 ? 29.940 20.279 5.610 1.00 17.11 116 ASP A C 1
ATOM 822 O O . ASP A 1 119 ? 28.843 19.989 5.130 1.00 16.31 116 ASP A O 1
ATOM 835 N N . THR A 1 121 ? 27.383 18.230 7.770 1.00 12.00 118 THR A N 1
ATOM 836 C CA . THR A 1 121 ? 26.200 18.367 8.599 1.00 13.39 118 THR A CA 1
ATOM 837 C C . THR A 1 121 ? 26.358 17.488 9.828 1.00 12.71 118 THR A C 1
ATOM 838 O O . THR A 1 121 ? 26.750 16.317 9.724 1.00 11.54 118 THR A O 1
ATOM 842 N N . LEU A 1 122 ? 26.073 18.063 10.991 1.00 10.76 119 LEU A N 1
ATOM 843 C CA . LEU A 1 122 ? 26.117 17.358 12.267 1.00 8.91 119 LEU A CA 1
ATOM 844 C C . LEU A 1 122 ? 24.689 17.150 12.749 1.00 9.41 119 LE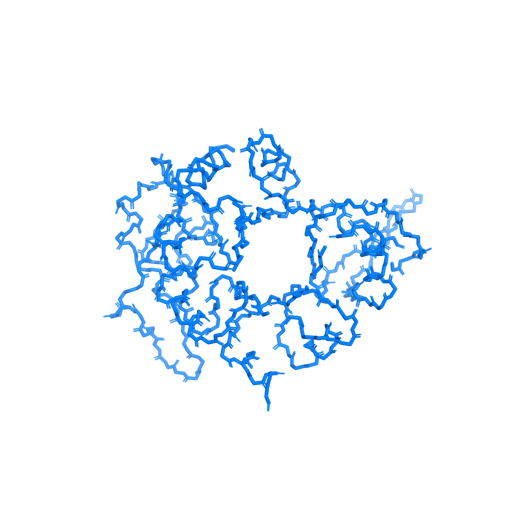U A C 1
ATOM 845 O O . LEU A 1 122 ? 23.889 18.092 12.767 1.00 12.72 119 LEU A O 1
ATOM 850 N N . PHE A 1 123 ? 24.376 15.929 13.146 1.00 9.67 120 PHE A N 1
ATOM 851 C CA . PHE A 1 123 ? 23.115 15.610 13.798 1.00 8.72 120 PHE A CA 1
ATOM 852 C C . PHE A 1 123 ? 23.444 15.318 15.251 1.00 8.47 120 PHE A C 1
ATOM 853 O O . PHE A 1 123 ? 24.217 14.399 15.538 1.00 9.02 120 PHE A O 1
ATOM 861 N N . LEU A 1 124 ? 22.915 16.138 16.154 1.00 9.66 121 LEU A N 1
ATOM 862 C CA . LEU A 1 124 ? 23.273 16.084 17.565 1.00 9.10 121 LEU A CA 1
ATOM 863 C C . LEU A 1 124 ? 22.081 15.519 18.318 1.00 9.21 121 LEU A C 1
ATOM 864 O O . LEU A 1 124 ? 21.049 16.187 18.446 1.00 11.66 121 LEU A O 1
ATOM 869 N N . ASP A 1 125 ? 22.228 14.296 18.815 1.00 8.96 122 ASP A N 1
ATOM 870 C CA . ASP A 1 125 ? 21.157 13.598 19.518 1.00 8.52 122 ASP A CA 1
ATOM 871 C C . ASP A 1 125 ? 21.273 13.928 21.004 1.00 8.66 122 ASP A C 1
ATOM 872 O O . ASP A 1 125 ? 22.253 13.560 21.659 1.00 10.66 122 ASP A O 1
ATOM 877 N N . LEU A 1 126 ? 20.285 14.642 21.526 1.00 12.26 123 LEU A N 1
ATOM 878 C CA . LEU A 1 126 ? 20.310 15.094 22.913 1.00 14.27 123 LEU A CA 1
ATOM 879 C C . LEU A 1 126 ? 19.375 14.263 23.787 1.00 19.82 123 LEU A C 1
ATOM 880 O O . LEU A 1 126 ? 18.219 14.045 23.422 1.00 23.10 123 LEU A O 1
ATOM 885 N N A GLN A 1 132 ? 17.355 20.819 30.586 0.62 26.50 129 GLN A N 1
ATOM 886 N N B GLN A 1 132 ? 17.265 20.940 30.674 0.38 26.50 129 GLN A N 1
ATOM 887 C CA A GLN A 1 132 ? 18.222 21.879 31.086 0.62 31.21 129 GLN A CA 1
ATOM 888 C CA B GLN A 1 132 ? 18.233 21.950 31.077 0.38 31.21 129 GLN A CA 1
ATOM 889 C C A GLN A 1 132 ? 19.183 21.310 32.128 0.62 26.13 129 GLN A C 1
ATOM 890 C C B GLN A 1 132 ? 19.170 21.352 32.122 0.38 26.13 129 GLN A C 1
ATOM 891 O O A GLN A 1 132 ? 18.776 20.511 32.971 0.62 32.27 129 GLN A O 1
ATOM 892 O O B GLN A 1 132 ? 18.732 20.572 32.966 0.38 32.27 129 GLN A O 1
ATOM 903 N N . PRO A 1 133 ? 20.459 21.733 32.091 1.00 18.14 130 PRO A N 1
ATOM 904 C CA . PRO A 1 133 ? 21.048 22.753 31.210 1.00 14.90 130 PRO A CA 1
ATOM 905 C C . PRO A 1 133 ? 21.664 22.277 29.892 1.00 15.35 130 PRO A C 1
ATOM 906 O O . PRO A 1 133 ? 22.323 23.098 29.232 1.00 15.36 130 PRO A O 1
ATOM 910 N N . LEU A 1 134 ? 21.467 21.009 29.524 1.00 13.72 131 LEU A N 1
ATOM 911 C CA . LEU A 1 134 ? 22.066 20.477 28.297 1.00 12.66 131 LEU A CA 1
ATOM 912 C C . LEU A 1 134 ? 21.737 21.337 27.075 1.00 10.00 131 LEU A C 1
ATOM 913 O O . LEU A 1 134 ? 22.625 21.679 26.291 1.00 10.93 131 LEU A O 1
ATOM 918 N N . VAL A 1 135 ? 20.461 21.693 26.894 1.00 11.14 132 VAL A N 1
ATOM 919 C CA . VAL A 1 135 ? 20.052 22.391 25.673 1.00 10.69 132 VAL A CA 1
ATOM 920 C C . VAL A 1 135 ? 20.731 23.755 25.578 1.00 10.06 132 VAL A C 1
ATOM 921 O O . VAL A 1 135 ? 21.279 24.122 24.530 1.00 10.51 132 VAL A O 1
ATOM 925 N N . SER A 1 136 ? 20.729 24.517 26.677 1.00 11.00 133 SER A N 1
ATOM 926 C CA . SER A 1 136 ? 21.405 25.814 26.680 1.00 11.05 133 SER A CA 1
ATOM 927 C C . SER A 1 136 ? 22.910 25.666 26.461 1.00 11.45 133 SER A C 1
ATOM 928 O O . SER A 1 136 ? 23.521 26.448 25.716 1.00 11.50 133 SER A O 1
ATOM 931 N N . ALA A 1 137 ? 23.529 24.689 27.126 1.00 11.32 134 ALA A N 1
ATOM 932 C CA . ALA A 1 137 ? 24.965 24.491 26.969 1.00 10.56 134 ALA A CA 1
ATOM 933 C C . ALA A 1 137 ? 25.315 24.151 25.526 1.00 10.99 134 ALA A C 1
ATOM 934 O O . ALA A 1 137 ? 26.317 24.645 24.985 1.00 12.09 134 ALA A O 1
ATOM 936 N N . VAL A 1 138 ? 24.484 23.334 24.876 1.00 10.46 135 VAL A N 1
ATOM 937 C CA . VAL A 1 138 ? 24.729 22.998 23.477 1.00 10.70 135 VAL A CA 1
ATOM 938 C C . VAL A 1 138 ? 24.551 24.222 22.592 1.00 11.57 135 VAL A C 1
ATOM 939 O O . VAL A 1 138 ? 25.377 24.487 21.707 1.00 11.66 135 VAL A O 1
ATOM 943 N N . ALA A 1 139 ? 23.478 24.990 22.820 1.00 12.08 136 ALA A N 1
ATOM 944 C CA . ALA A 1 139 ? 23.252 26.209 22.053 1.00 11.44 136 ALA A CA 1
ATOM 945 C C . ALA A 1 139 ? 24.443 27.153 22.156 1.00 13.98 136 ALA A C 1
ATOM 946 O O . ALA A 1 139 ? 24.863 27.743 21.154 1.00 14.55 136 ALA A O 1
ATOM 948 N N . GLN A 1 140 ? 25.013 27.293 23.355 1.00 12.92 137 GLN A N 1
ATOM 949 C CA . GLN A 1 140 ? 26.133 28.210 23.538 1.00 11.68 137 GLN A CA 1
ATOM 950 C C . GLN A 1 140 ? 27.362 27.764 22.756 1.00 12.29 137 GLN A C 1
ATOM 951 O O . GLN A 1 140 ? 28.033 28.598 22.132 1.00 15.86 137 GLN A O 1
ATOM 957 N N . VAL A 1 141 ? 27.672 26.461 22.770 1.00 12.52 138 VAL A N 1
ATOM 958 C CA . VAL A 1 141 ? 28.785 25.958 21.962 1.00 11.55 138 VAL A CA 1
ATOM 959 C C . VAL A 1 141 ? 28.523 26.201 20.482 1.00 14.18 138 VAL A C 1
ATOM 960 O O . VAL A 1 141 ? 29.400 26.664 19.747 1.00 13.75 138 VAL A O 1
ATOM 964 N N . LEU A 1 142 ? 27.320 25.867 20.015 1.00 13.97 139 LEU A N 1
ATOM 965 C CA . LEU A 1 142 ? 27.029 26.035 18.593 1.00 14.28 139 LEU A CA 1
ATOM 966 C C . LEU A 1 142 ? 27.124 27.495 18.176 1.00 17.05 139 LEU A C 1
ATOM 967 O O . LEU A 1 142 ? 27.586 27.797 17.069 1.00 16.73 139 LEU A O 1
ATOM 972 N N . THR A 1 143 ? 26.690 28.414 19.053 1.00 18.25 140 THR A N 1
ATOM 973 C CA . THR A 1 143 ? 26.769 29.842 18.759 1.00 21.35 140 THR A CA 1
ATOM 974 C C . THR A 1 143 ? 28.216 30.306 18.684 1.00 21.96 140 THR A C 1
ATOM 975 O O . THR A 1 143 ? 28.616 30.985 17.728 1.00 23.44 140 THR A O 1
ATOM 979 N N 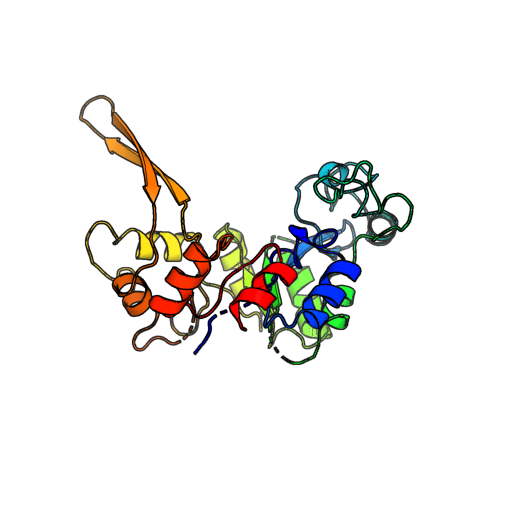. ARG A 1 144 ? 29.011 29.962 19.699 1.00 21.78 141 ARG A N 1
ATOM 980 C CA . ARG A 1 144 ? 30.376 30.465 19.785 1.00 23.77 141 ARG A CA 1
ATOM 981 C C . ARG A 1 144 ? 31.273 29.869 18.709 1.00 23.94 141 ARG A C 1
ATOM 982 O O . ARG A 1 144 ? 32.165 30.560 18.197 1.00 26.08 141 ARG A O 1
ATOM 990 N N . THR A 1 145 ? 31.052 28.602 18.341 1.00 19.48 142 THR A N 1
ATOM 991 C CA . THR A 1 145 ? 31.847 27.992 17.283 1.00 19.01 142 THR A CA 1
ATOM 992 C C . THR A 1 145 ? 31.363 28.356 15.887 1.00 18.68 142 THR A C 1
ATOM 993 O O . THR A 1 145 ? 32.096 28.123 14.921 1.00 21.67 142 THR A O 1
ATOM 997 N N . GLY A 1 146 ? 30.151 28.893 15.753 1.00 18.69 143 GLY A N 1
ATOM 998 C CA . GLY A 1 146 ? 29.589 29.156 14.443 1.00 16.67 143 GLY A CA 1
ATOM 999 C C . GLY A 1 146 ? 29.081 27.926 13.728 1.00 17.66 143 GLY A C 1
ATOM 1000 O O . GLY A 1 146 ? 28.834 27.979 12.520 1.00 21.36 143 GLY A O 1
ATOM 1001 N N . ALA A 1 147 ? 28.902 26.819 14.440 1.00 14.92 144 ALA A N 1
ATOM 1002 C CA . ALA A 1 147 ? 28.454 25.579 13.827 1.00 13.42 144 ALA A CA 1
ATOM 1003 C C . ALA A 1 147 ? 26.941 25.417 13.849 1.00 13.04 144 ALA A C 1
ATOM 1004 O O . ALA A 1 147 ? 26.439 24.396 13.374 1.00 13.35 144 ALA A O 1
ATOM 1006 N N . ALA A 1 148 ? 26.199 26.392 14.387 1.00 13.23 145 ALA A N 1
ATOM 1007 C CA . ALA A 1 148 ? 24.748 26.238 14.436 1.00 13.08 145 ALA A CA 1
ATOM 1008 C C . ALA A 1 148 ? 24.155 26.064 13.043 1.00 14.16 145 ALA A C 1
ATOM 1009 O O . ALA A 1 148 ? 23.160 25.353 12.880 1.00 14.37 145 ALA A O 1
ATOM 1011 N N . GLY A 1 149 ? 24.760 26.685 12.029 1.00 13.85 146 GLY A N 1
ATOM 1012 C CA . GLY A 1 149 ? 24.231 26.621 10.682 1.00 14.82 146 GLY A CA 1
ATOM 1013 C C . GLY A 1 149 ? 24.382 25.280 10.005 1.00 15.63 146 GLY A C 1
ATOM 1014 O O . GLY A 1 149 ? 23.724 25.049 8.984 1.00 18.41 146 GLY A O 1
ATOM 1015 N N . ARG A 1 150 ? 25.221 24.394 10.539 1.00 12.93 147 ARG A N 1
ATOM 1016 C CA . ARG A 1 150 ? 25.397 23.068 9.959 1.00 12.74 147 ARG A CA 1
ATOM 1017 C C . ARG A 1 150 ? 25.016 21.960 10.929 1.00 13.28 147 ARG A C 1
ATOM 1018 O O . ARG A 1 150 ? 25.343 20.795 10.683 1.00 13.35 147 ARG A O 1
ATOM 1026 N N . SER A 1 151 ? 24.308 22.288 12.012 1.00 10.73 148 SER A N 1
ATOM 1027 C CA . SER A 1 151 ? 23.953 21.310 13.034 1.00 9.47 148 SER A CA 1
ATOM 1028 C C . SER A 1 151 ? 22.438 21.191 13.163 1.00 9.04 148 SER A C 1
ATOM 1029 O O . SER A 1 151 ? 21.718 22.201 13.127 1.00 12.91 148 SER A O 1
ATOM 1032 N N . ILE A 1 152 ? 21.963 19.952 13.323 1.00 9.33 149 ILE A N 1
ATOM 1033 C CA . ILE A 1 152 ? 20.544 19.631 13.475 1.00 8.98 149 ILE A CA 1
ATOM 1034 C C . ILE A 1 152 ? 20.377 18.944 14.824 1.00 8.47 149 ILE A C 1
ATOM 1035 O O . ILE A 1 152 ? 20.985 17.897 15.066 1.00 10.35 149 ILE A O 1
ATOM 1040 N N . VAL A 1 15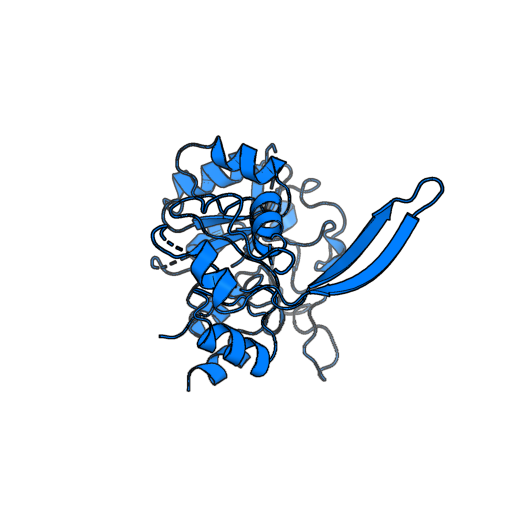3 ? 19.558 19.521 15.701 1.00 9.37 150 VAL A N 1
ATOM 1041 C CA . VAL A 1 153 ? 19.305 18.929 17.011 1.00 9.89 150 VAL A CA 1
ATOM 1042 C C . VAL A 1 153 ? 18.186 17.905 16.893 1.00 9.70 150 VAL A C 1
ATOM 1043 O O . VAL A 1 153 ? 17.099 18.215 16.391 1.00 11.99 150 VAL A O 1
ATOM 1047 N N . TYR A 1 154 ? 18.445 16.693 17.391 1.00 9.28 151 TYR A N 1
ATOM 1048 C CA . TYR A 1 154 ? 17.489 15.597 17.398 1.00 9.81 151 TYR A CA 1
ATOM 1049 C C . TYR A 1 154 ? 17.245 15.124 18.828 1.00 10.04 151 TYR A C 1
ATOM 1050 O O . TYR A 1 154 ? 18.140 15.177 19.670 1.00 10.82 151 TYR A O 1
ATOM 1059 N N . SER A 1 155 ? 16.025 14.643 19.094 1.00 9.92 152 SER A N 1
ATOM 1060 C CA . SER A 1 155 ? 15.738 13.891 20.313 1.00 10.41 152 SER A CA 1
ATOM 1061 C C . SER A 1 155 ? 14.529 12.994 20.082 1.00 10.40 152 SER A C 1
ATOM 1062 O O . SER A 1 155 ? 13.620 13.345 19.325 1.00 13.21 152 SER A O 1
ATOM 1065 N N . THR A 1 156 ? 14.506 11.841 20.768 1.00 11.08 153 THR A N 1
ATOM 1066 C CA . THR A 1 156 ? 13.256 11.081 20.827 1.00 12.75 153 THR A CA 1
ATOM 1067 C C . THR A 1 156 ? 12.212 11.738 21.730 1.00 15.37 153 THR A C 1
ATOM 1068 O O . THR A 1 156 ? 11.039 11.342 21.684 1.00 15.88 153 THR A O 1
ATOM 1072 N N . ASN A 1 157 ? 12.603 12.729 22.532 1.00 14.12 154 ASN A N 1
ATOM 1073 C CA . ASN A 1 157 ? 11.786 13.281 23.608 1.00 17.25 154 ASN A CA 1
ATOM 1074 C C . ASN A 1 157 ? 11.249 14.641 23.174 1.00 16.18 154 ASN A C 1
ATOM 1075 O O . ASN A 1 157 ? 12.025 15.571 22.926 1.00 15.81 154 ASN A O 1
ATOM 1080 N N . ALA A 1 158 ? 9.922 14.757 23.106 1.00 17.27 155 ALA A N 1
ATOM 1081 C CA . ALA A 1 158 ? 9.296 15.993 22.646 1.00 18.41 155 ALA A CA 1
ATOM 1082 C C . ALA A 1 158 ? 9.661 17.190 23.516 1.00 19.89 155 ALA A C 1
ATOM 1083 O O . ALA A 1 158 ? 9.691 18.325 23.022 1.00 19.58 155 ALA A O 1
ATOM 1085 N N . ASP A 1 159 ? 9.927 16.971 24.808 1.00 19.99 156 ASP A N 1
ATOM 1086 C CA . ASP A 1 159 ? 10.268 18.098 25.674 1.00 19.63 156 ASP A CA 1
ATOM 1087 C C . ASP A 1 159 ? 11.628 18.680 25.318 1.00 17.80 156 ASP A C 1
ATOM 1088 O O . ASP A 1 159 ? 11.839 19.893 25.449 1.00 18.83 156 ASP A O 1
ATOM 1093 N N . ILE A 1 160 ? 12.559 17.830 24.887 1.00 17.42 157 ILE A N 1
ATOM 1094 C CA . ILE A 1 160 ? 13.870 18.301 24.455 1.00 14.78 157 ILE A CA 1
ATOM 1095 C C . ILE A 1 160 ? 13.762 19.052 23.129 1.00 13.83 157 ILE A C 1
ATOM 1096 O O . ILE A 1 160 ? 14.350 20.127 22.960 1.00 14.11 157 ILE A O 1
ATOM 1101 N N . THR A 1 161 ? 13.014 18.494 22.168 1.00 13.58 158 THR A N 1
ATOM 1102 C CA . THR A 1 161 ? 12.744 19.197 20.914 1.00 14.84 158 THR A CA 1
ATOM 1103 C C . THR A 1 161 ? 12.176 20.594 21.166 1.00 15.20 158 THR A C 1
ATOM 1104 O O . THR A 1 161 ? 12.627 21.575 20.567 1.00 15.31 158 THR A O 1
ATOM 1108 N N . ALA A 1 162 ? 11.173 20.699 22.043 1.00 15.87 159 ALA A N 1
ATOM 1109 C CA . ALA A 1 162 ? 10.542 21.994 22.290 1.00 16.95 159 ALA A CA 1
ATOM 1110 C C . ALA A 1 162 ? 11.517 22.976 22.934 1.00 16.76 159 ALA A C 1
ATOM 1111 O O . ALA A 1 162 ? 11.539 24.163 22.579 1.00 17.93 159 ALA A O 1
ATOM 1113 N N . ALA A 1 163 ? 12.321 22.501 23.889 1.00 16.61 160 ALA A N 1
ATOM 1114 C CA . ALA A 1 163 ? 13.321 23.359 24.513 1.00 17.29 160 ALA A CA 1
ATOM 1115 C C . ALA A 1 163 ? 14.354 23.832 23.497 1.00 15.93 160 ALA A C 1
ATOM 1116 O O . ALA A 1 163 ? 14.751 25.006 23.505 1.00 16.97 160 ALA A O 1
ATOM 1118 N N . ALA A 1 164 ? 14.798 22.930 22.610 1.00 16.03 161 ALA A N 1
ATOM 1119 C CA . ALA A 1 164 ? 15.762 23.320 21.588 1.00 15.69 161 ALA A CA 1
ATOM 1120 C C . ALA A 1 164 ? 15.190 24.405 20.682 1.00 16.47 161 ALA A C 1
ATOM 1121 O O . ALA A 1 164 ? 15.893 25.360 20.325 1.00 16.88 161 ALA A O 1
ATOM 1123 N N . SER A 1 165 ? 13.902 24.300 20.337 1.00 15.90 162 SER A N 1
ATOM 1124 C CA . SER A 1 165 ? 13.268 25.298 19.481 1.00 18.10 162 SER A CA 1
ATOM 1125 C C . SER A 1 165 ? 13.124 26.657 20.153 1.00 19.31 162 SER A C 1
ATOM 1126 O O . SER A 1 165 ? 12.935 27.653 19.451 1.00 22.09 162 SER A O 1
ATOM 1129 N N . ARG A 1 166 ? 13.225 26.727 21.482 1.00 21.10 163 ARG A N 1
ATOM 1130 C CA . ARG A 1 166 ? 13.226 28.017 22.160 1.00 22.47 163 ARG A CA 1
ATOM 1131 C C . ARG A 1 166 ? 14.594 28.694 22.174 1.00 23.84 163 ARG A C 1
ATOM 1132 O O . ARG A 1 166 ? 14.685 29.844 22.618 1.00 24.40 163 ARG A O 1
ATOM 1140 N N . GLN A 1 167 ? 15.651 28.021 21.719 1.00 22.78 164 GLN A N 1
ATOM 1141 C CA . GLN A 1 167 ? 16.983 28.617 21.661 1.00 22.55 164 GLN A CA 1
ATOM 1142 C C . GLN A 1 167 ? 17.195 29.299 20.316 1.00 28.37 164 GLN A C 1
ATOM 1143 O O . GLN A 1 167 ? 17.059 28.668 19.261 1.00 28.11 164 GLN A O 1
ATOM 1149 N N . GLU A 1 168 ? 17.570 30.575 20.365 1.00 29.64 165 GLU A N 1
ATOM 1150 C CA . GLU A 1 168 ? 17.787 31.361 19.159 1.00 34.54 165 GLU A CA 1
ATOM 1151 C C . GLU A 1 168 ? 18.868 30.735 18.287 1.00 33.19 165 GLU A C 1
ATOM 1152 O O . GLU A 1 168 ? 19.955 30.400 18.765 1.00 33.65 165 GLU A O 1
ATOM 1158 N N . GLY A 1 169 ? 18.558 30.568 17.001 1.00 31.23 166 GLY A N 1
ATOM 1159 C CA . GLY A 1 169 ? 19.526 30.126 16.024 1.00 28.50 166 GLY A CA 1
ATOM 1160 C C . GLY A 1 169 ? 19.675 28.626 15.867 1.00 26.76 166 GLY A C 1
ATOM 1161 O O . GLY A 1 169 ? 20.392 28.190 14.958 1.00 29.29 166 GLY A O 1
ATOM 1162 N N . LEU A 1 170 ? 19.034 27.817 16.710 1.00 23.42 167 LEU A N 1
ATOM 1163 C CA . LEU A 1 170 ? 19.202 26.370 16.622 1.00 20.91 167 LEU A CA 1
ATOM 1164 C C . LEU A 1 170 ? 18.287 25.796 15.552 1.00 18.66 167 LEU A C 1
ATOM 1165 O O . LEU A 1 170 ? 17.103 26.142 15.483 1.00 22.07 167 LEU A O 1
ATOM 1170 N N . GLN A 1 171 ? 18.837 24.917 14.721 1.00 15.07 168 GLN A N 1
ATOM 1171 C CA . GLN A 1 171 ? 18.039 24.130 13.791 1.00 14.49 168 GLN A CA 1
ATOM 1172 C C . GLN A 1 171 ? 17.625 22.843 14.488 1.00 13.05 168 GLN A C 1
ATOM 1173 O O . GLN A 1 171 ? 18.474 22.138 15.046 1.00 13.49 168 GLN A O 1
ATOM 1179 N N . VAL A 1 172 ? 16.331 22.523 14.445 1.00 11.05 169 VAL A N 1
ATOM 1180 C CA . VAL A 1 172 ? 15.790 21.420 15.234 1.00 12.28 169 VAL A CA 1
ATOM 1181 C C . VAL A 1 172 ? 15.013 20.466 14.332 1.00 11.36 169 VAL A C 1
ATOM 1182 O O . VAL A 1 172 ? 14.172 20.898 13.533 1.00 12.13 169 VAL A O 1
ATOM 1186 N N . ALA A 1 173 ? 15.285 19.171 14.467 1.00 9.72 170 ALA A N 1
ATOM 1187 C CA . ALA A 1 173 ? 14.512 18.172 13.743 1.00 9.86 170 ALA A CA 1
ATOM 1188 C C . ALA A 1 173 ? 13.070 18.144 14.241 1.00 11.01 170 ALA A C 1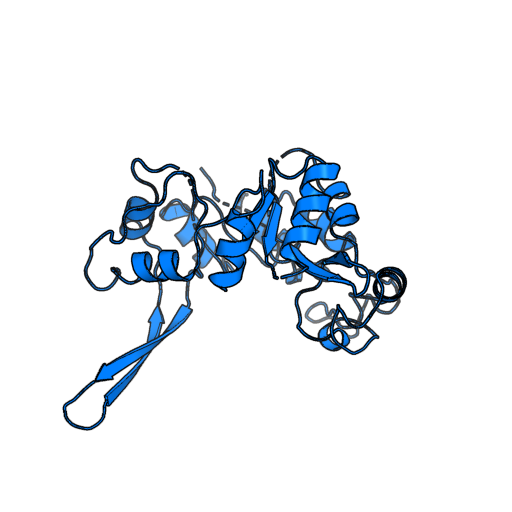
ATOM 1189 O O . ALA A 1 173 ? 12.763 18.528 15.374 1.00 14.12 170 ALA A O 1
ATOM 1191 N N . GLU A 1 174 ? 12.178 17.677 13.370 1.00 10.23 171 GLU A N 1
ATOM 1192 C CA . GLU A 1 174 ? 10.805 17.421 13.778 1.00 10.74 171 GLU A CA 1
ATOM 1193 C C . GLU A 1 174 ? 10.793 16.490 14.987 1.00 11.45 171 GLU A C 1
ATOM 1194 O O . GLU A 1 174 ? 11.609 15.570 15.085 1.00 12.23 171 GLU A O 1
ATOM 1200 N N . SER A 1 175 ? 9.864 16.730 15.917 1.00 12.80 172 SER A N 1
ATOM 1201 C CA . SER A 1 175 ? 9.763 15.846 17.074 1.00 12.65 172 SER A CA 1
ATOM 1202 C C . SER A 1 175 ? 9.409 14.425 16.638 1.00 11.97 172 SER A C 1
ATOM 1203 O O . SER A 1 175 ? 8.689 14.203 15.655 1.00 14.09 172 SER A O 1
ATOM 1206 N N . ARG A 1 176 ? 9.931 13.447 17.376 1.00 11.84 173 ARG A N 1
ATOM 1207 C CA . ARG A 1 176 ? 9.633 12.060 17.034 1.00 10.64 173 ARG A CA 1
ATOM 1208 C C . ARG A 1 176 ? 8.137 11.769 17.144 1.00 13.59 173 ARG A C 1
ATOM 1209 O O . ARG A 1 176 ? 7.587 11.012 16.336 1.00 12.77 173 ARG A O 1
ATOM 1217 N N . ASP A 1 177 ? 7.454 12.373 18.123 1.00 14.70 174 ASP A N 1
ATOM 1218 C CA . ASP A 1 177 ? 6.010 12.164 18.238 1.00 15.75 174 ASP A CA 1
ATOM 1219 C C . ASP A 1 177 ? 5.290 12.503 16.937 1.00 16.32 174 ASP A C 1
ATOM 1220 O O . ASP A 1 177 ? 4.399 11.764 16.498 1.00 15.26 174 ASP A O 1
ATOM 1225 N N . VAL A 1 178 ? 5.652 13.626 16.313 1.00 14.27 175 VAL A N 1
ATOM 1226 C CA . VAL A 1 178 ? 4.963 14.054 15.096 1.00 13.97 175 VAL A CA 1
ATOM 1227 C C . VAL A 1 178 ? 5.348 13.168 13.915 1.00 12.76 175 VAL A C 1
ATOM 1228 O O . VAL A 1 178 ? 4.488 12.720 13.143 1.00 12.51 175 VAL A O 1
ATOM 1232 N N . THR A 1 179 ? 6.646 12.900 13.754 1.00 12.77 176 THR A N 1
ATOM 1233 C CA . THR A 1 179 ? 7.096 12.008 12.687 1.00 10.71 176 THR A CA 1
ATOM 1234 C C . THR A 1 179 ? 6.403 10.654 12.776 1.00 10.60 176 THR A C 1
ATOM 1235 O O . THR A 1 179 ? 5.891 10.136 11.772 1.00 11.05 176 THR A O 1
ATOM 1239 N N . ARG A 1 180 ? 6.365 10.071 13.980 1.00 10.85 177 ARG A N 1
ATOM 1240 C CA . ARG A 1 180 ? 5.745 8.758 14.159 1.00 10.26 177 ARG A CA 1
ATOM 1241 C C . ARG A 1 180 ? 4.256 8.794 13.834 1.00 11.89 177 ARG A C 1
ATOM 1242 O O . ARG A 1 180 ? 3.725 7.860 13.219 1.00 11.67 177 ARG A O 1
ATOM 1250 N N . GLN A 1 181 ? 3.562 9.852 14.261 1.00 11.41 178 GLN A N 1
ATOM 1251 C CA . GLN A 1 181 ? 2.139 9.986 13.966 1.00 11.00 178 GLN A CA 1
ATOM 1252 C C . GLN A 1 181 ? 1.892 10.030 12.462 1.00 11.68 178 GLN A C 1
ATOM 1253 O O . GLN A 1 181 ? 0.993 9.355 11.947 1.00 11.87 178 GLN A O 1
ATOM 1259 N N . ARG A 1 182 ? 2.689 10.823 11.737 1.00 12.39 179 ARG A N 1
ATOM 1260 C CA . ARG A 1 182 ? 2.490 10.934 10.298 1.00 11.67 179 ARG A CA 1
ATOM 1261 C C . ARG A 1 182 ? 2.777 9.607 9.604 1.00 10.85 179 ARG A C 1
ATOM 1262 O O . ARG A 1 182 ? 2.030 9.197 8.706 1.00 10.66 179 ARG A O 1
ATOM 1270 N N . LEU A 1 183 ? 3.836 8.909 10.026 1.00 11.03 180 LEU A N 1
ATOM 1271 C CA . LEU A 1 183 ? 4.174 7.629 9.409 1.00 9.91 180 LEU A CA 1
ATOM 1272 C C . LEU A 1 183 ? 3.093 6.592 9.662 1.00 11.04 180 LEU A C 1
ATOM 1273 O O . LEU A 1 183 ? 2.745 5.820 8.761 1.00 11.63 180 LEU A O 1
ATOM 1278 N N . PHE A 1 184 ? 2.566 6.538 10.888 1.00 10.62 181 PHE A N 1
ATOM 1279 C CA . PHE A 1 184 ? 1.538 5.549 11.181 1.00 10.44 181 PHE A CA 1
ATOM 1280 C C . PHE A 1 184 ? 0.200 5.909 10.547 1.00 11.09 181 PHE A C 1
ATOM 1281 O O . PHE A 1 184 ? -0.539 5.010 10.122 1.00 11.74 181 PHE A O 1
ATOM 1289 N N . ASN A 1 185 ? -0.136 7.197 10.454 1.00 12.29 182 ASN A N 1
ATOM 1290 C CA . ASN A 1 185 ? -1.331 7.559 9.692 1.00 13.50 182 ASN A CA 1
ATOM 1291 C C . ASN A 1 185 ? -1.198 7.121 8.238 1.00 13.95 182 ASN A C 1
ATOM 1292 O O . ASN A 1 185 ? -2.126 6.539 7.664 1.00 14.72 182 ASN A O 1
ATOM 1305 N N . ALA A 1 187 ? 0.641 4.661 7.015 1.00 14.46 184 ALA A N 1
ATOM 1306 C CA . ALA A 1 187 ? 0.658 3.206 6.908 1.00 13.21 184 ALA A CA 1
ATOM 1307 C C . ALA A 1 187 ? -0.717 2.607 7.175 1.00 14.92 184 ALA A C 1
ATOM 1308 O O . ALA A 1 187 ? -1.092 1.601 6.561 1.00 16.69 184 ALA A O 1
ATOM 1310 N N . LEU A 1 188 ? -1.479 3.195 8.095 1.00 13.70 185 LEU A N 1
ATOM 1311 C CA . LEU A 1 188 ? -2.698 2.548 8.558 1.00 13.60 185 LEU A CA 1
ATOM 1312 C C . LEU A 1 188 ? -3.976 3.123 7.962 1.00 14.44 185 LEU A C 1
ATOM 1313 O O . LEU A 1 188 ? -4.984 2.410 7.915 1.00 15.87 185 LEU A O 1
ATOM 1318 N N . ASN A 1 189 ? -3.969 4.381 7.501 1.00 15.68 186 ASN A N 1
ATOM 1319 C CA . ASN A 1 189 ? -5.168 4.959 6.901 1.00 16.04 186 ASN A CA 1
ATOM 1320 C C . ASN A 1 189 ? -4.897 5.811 5.663 1.00 16.59 186 ASN A C 1
ATOM 1321 O O . ASN A 1 189 ? -5.848 6.370 5.098 1.00 17.95 186 ASN A O 1
ATOM 1326 N N . HIS A 1 190 ? -3.644 5.912 5.216 1.00 16.15 187 HIS A N 1
ATOM 1327 C CA . HIS A 1 190 ? -3.274 6.544 3.948 1.00 18.01 187 HIS A CA 1
ATOM 1328 C C . HIS A 1 190 ? -3.538 8.048 3.918 1.00 18.71 187 HIS A C 1
ATOM 1329 O O . HIS A 1 190 ? -3.713 8.626 2.843 1.00 19.74 187 HIS A O 1
ATOM 1336 N N . HIS A 1 191 ? -3.555 8.699 5.078 1.00 19.10 188 HIS A N 1
ATOM 1337 C CA . HIS A 1 191 ? -3.692 10.147 5.167 1.00 19.43 188 HIS A CA 1
ATOM 1338 C C . HIS A 1 191 ? -2.373 10.782 5.579 1.00 20.05 188 HIS A C 1
ATOM 1339 O O . HIS A 1 191 ? -1.705 10.310 6.507 1.00 18.20 188 HIS A O 1
ATOM 1346 N N . CYS A 1 192 ? -2.015 11.869 4.892 1.00 19.18 189 CYS A N 1
ATOM 1347 C CA . CYS A 1 192 ? -0.797 12.621 5.183 1.00 19.85 189 CYS A CA 1
ATOM 1348 C C . CYS A 1 192 ? -1.149 13.652 6.251 1.00 22.48 189 CYS A C 1
ATOM 1349 O O . CYS A 1 192 ? -1.385 14.833 5.980 1.00 24.54 189 CYS A O 1
ATOM 1352 N N . ASP A 1 193 ? -1.193 13.171 7.498 1.00 22.03 190 ASP A N 1
ATOM 1353 C CA . ASP A 1 193 ? -1.709 13.911 8.637 1.00 25.77 190 ASP A CA 1
ATOM 1354 C C . ASP A 1 193 ? -0.816 13.570 9.827 1.00 26.43 190 ASP A C 1
ATOM 1355 O O . ASP A 1 193 ? -0.563 12.381 10.086 1.00 33.29 190 ASP A O 1
ATOM 1360 N N . PRO A 1 194 ? -0.307 14.572 10.563 1.00 19.49 191 PRO A N 1
ATOM 1361 C CA . PRO A 1 194 ? -0.465 16.008 10.306 1.00 19.72 191 PRO A CA 1
ATOM 1362 C C . PRO A 1 194 ? 0.278 16.448 9.046 1.00 20.40 191 PRO A C 1
ATOM 1363 O O . PRO A 1 194 ? 1.019 15.655 8.463 1.00 18.39 191 PRO A O 1
ATOM 1367 N N . GLN A 1 195 ? 0.060 17.685 8.616 1.00 21.08 192 GLN A N 1
ATOM 1368 C CA . GLN A 1 195 ? 0.714 18.161 7.415 1.00 21.57 192 GLN A CA 1
ATOM 1369 C C . GLN A 1 195 ? 2.224 18.217 7.631 1.00 19.10 192 GLN A C 1
ATOM 1370 O O . GLN A 1 195 ? 2.698 18.278 8.770 1.00 17.69 192 GLN A O 1
ATOM 1376 N N . PRO A 1 196 ? 3.005 18.169 6.550 1.00 20.17 193 PRO A N 1
ATOM 1377 C CA . PRO A 1 196 ? 4.458 18.298 6.693 1.00 18.00 193 PRO A CA 1
ATOM 1378 C C . PRO A 1 196 ? 4.825 19.589 7.404 1.00 18.55 193 PRO A C 1
ATOM 1379 O O . PRO A 1 196 ? 4.086 20.578 7.373 1.00 21.08 193 PRO A O 1
ATOM 1383 N N . ASP A 1 197 ? 5.978 19.567 8.062 1.00 16.23 194 ASP A N 1
ATOM 1384 C CA . ASP A 1 197 ? 6.491 20.749 8.733 1.00 16.98 194 ASP A CA 1
ATOM 1385 C C . ASP A 1 197 ? 7.617 21.303 7.875 1.00 17.58 194 ASP A C 1
ATOM 1386 O O . ASP A 1 197 ? 8.703 20.705 7.836 1.00 17.69 194 ASP A O 1
ATOM 1391 N N . PRO A 1 198 ? 7.417 22.422 7.181 1.00 18.84 195 PRO A N 1
ATOM 1392 C CA . PRO A 1 198 ? 8.332 22.798 6.095 1.00 20.21 195 PRO A CA 1
ATOM 1393 C C . PRO A 1 198 ? 9.787 22.906 6.524 1.00 17.56 195 PRO A C 1
ATOM 1394 O O . PRO A 1 198 ? 10.115 23.490 7.559 1.00 17.37 195 PRO A O 1
ATOM 1398 N N . GLY A 1 199 ? 10.663 22.336 5.698 1.00 16.53 196 GLY A N 1
ATOM 1399 C CA . GLY A 1 199 ? 12.088 22.486 5.864 1.00 15.74 196 GLY A CA 1
ATOM 1400 C C . GLY A 1 199 ? 12.735 21.588 6.898 1.00 14.61 196 GLY A C 1
ATOM 1401 O O . GLY A 1 199 ? 13.970 21.577 6.990 1.00 19.26 196 GLY A O 1
ATOM 1402 N N . LYS A 1 200 ? 11.962 20.819 7.661 1.00 13.82 197 LYS A N 1
ATOM 1403 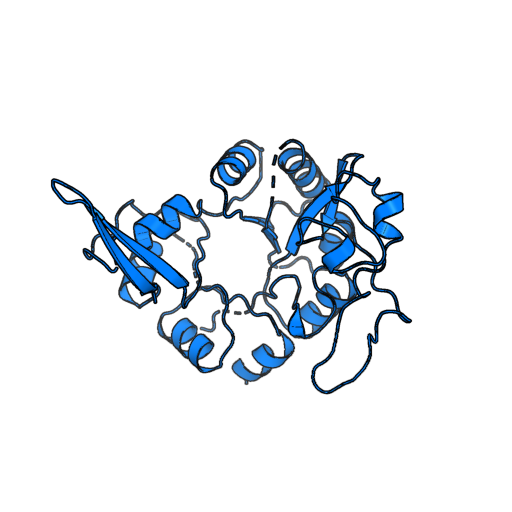C CA . LYS A 1 200 ? 12.503 20.092 8.805 1.00 14.49 197 LYS A CA 1
ATOM 1404 C C . LYS A 1 200 ? 13.060 18.736 8.398 1.00 11.55 197 LYS A C 1
ATOM 1405 O O . LYS A 1 200 ? 12.563 18.091 7.468 1.00 14.11 197 LYS A O 1
ATOM 1411 N N . TRP A 1 201 ? 14.085 18.298 9.130 1.00 11.00 198 TRP A N 1
ATOM 1412 C CA . TRP A 1 201 ? 14.512 16.905 9.099 1.00 11.38 198 TRP A CA 1
ATOM 1413 C C . TRP A 1 201 ? 13.570 16.047 9.935 1.00 11.71 198 TRP A C 1
ATOM 1414 O O . TRP A 1 201 ? 13.103 16.461 11.003 1.00 13.42 198 TRP A O 1
ATOM 1425 N N . ALA A 1 202 ? 13.306 14.838 9.448 1.00 12.34 199 ALA A N 1
ATOM 1426 C CA . ALA A 1 202 ? 12.603 13.816 10.209 1.00 11.63 199 ALA A CA 1
ATOM 1427 C C . ALA A 1 202 ? 13.325 12.498 9.989 1.00 10.68 199 ALA A C 1
ATOM 1428 O O . ALA A 1 202 ? 13.950 12.298 8.947 1.00 13.50 199 ALA A O 1
ATOM 1430 N N . GLY A 1 203 ? 13.246 11.601 10.975 1.00 10.23 200 GLY A N 1
ATOM 1431 C CA . GLY A 1 203 ? 13.890 10.306 10.857 1.00 10.77 200 GLY A CA 1
ATOM 1432 C C . GLY A 1 203 ? 13.125 9.216 11.580 1.00 8.73 200 GLY A C 1
ATOM 1433 O O . GLY A 1 203 ? 12.354 9.479 12.504 1.00 11.48 200 GLY A O 1
ATOM 1434 N N . PHE A 1 204 ? 13.329 7.978 11.127 1.00 8.36 201 PHE A N 1
ATOM 1435 C CA . PHE A 1 204 ? 12.730 6.828 11.791 1.00 9.80 201 PHE A CA 1
ATOM 1436 C C . PHE A 1 204 ? 13.402 5.579 11.251 1.00 9.49 201 PHE A C 1
ATOM 1437 O O . PHE A 1 204 ? 13.882 5.578 10.117 1.00 10.21 201 PHE A O 1
ATOM 1445 N N . GLU A 1 205 ? 13.418 4.526 12.075 1.00 9.95 202 GLU A N 1
ATOM 1446 C CA . GLU A 1 205 ? 13.956 3.228 11.680 1.00 11.00 202 GLU A CA 1
ATOM 1447 C C . GLU A 1 205 ? 13.232 2.670 10.459 1.00 11.29 202 GLU A C 1
ATOM 1448 O O . GLU A 1 205 ? 12.028 2.864 10.278 1.00 11.15 202 GLU A O 1
ATOM 1454 N N . LEU A 1 206 ? 13.986 1.942 9.623 1.00 10.85 203 LEU A N 1
ATOM 1455 C CA . LEU A 1 206 ? 13.385 1.206 8.510 1.00 13.95 203 LEU A CA 1
ATOM 1456 C C . LEU A 1 206 ? 12.530 0.045 8.995 1.00 13.99 203 LEU A C 1
ATOM 1457 O O . LEU A 1 206 ? 11.565 -0.337 8.317 1.00 15.64 203 LEU A O 1
ATOM 1462 N N . HIS A 1 207 ? 12.885 -0.546 10.139 1.00 13.32 204 HIS A N 1
ATOM 1463 C CA . HIS A 1 207 ? 12.128 -1.619 10.770 1.00 14.08 204 HIS A CA 1
ATOM 1464 C C . HIS A 1 207 ? 12.036 -1.297 12.249 1.00 14.24 204 HIS A C 1
ATOM 1465 O O . HIS A 1 207 ? 13.057 -1.025 12.886 1.00 14.92 204 HIS A O 1
ATOM 1472 N N . ARG A 1 208 ? 10.826 -1.346 12.803 1.00 13.22 205 ARG A N 1
ATOM 1473 C CA . ARG A 1 208 ? 10.625 -0.945 14.190 1.00 12.33 205 ARG A CA 1
ATOM 1474 C C . ARG A 1 208 ? 9.608 -1.858 14.852 1.00 12.72 205 ARG A C 1
ATOM 1475 O O . ARG A 1 208 ? 8.469 -1.965 14.385 1.00 14.77 205 ARG A O 1
ATOM 1483 N N . ASP A 1 209 ? 10.006 -2.490 15.957 1.00 14.85 206 ASP A N 1
ATOM 1484 C CA . ASP A 1 209 ? 9.051 -3.250 16.758 1.00 14.38 206 ASP A CA 1
ATOM 1485 C C . ASP A 1 209 ? 8.123 -2.291 17.495 1.00 13.08 206 ASP A C 1
ATOM 1486 O O . ASP A 1 209 ? 8.580 -1.373 18.185 1.00 14.81 206 ASP A O 1
ATOM 1491 N N . VAL A 1 210 ? 6.813 -2.502 17.352 1.00 13.52 207 VAL A N 1
ATOM 1492 C CA . VAL A 1 210 ? 5.813 -1.726 18.073 1.00 13.84 207 VAL A CA 1
ATOM 1493 C C . VAL A 1 210 ? 4.777 -2.678 18.654 1.00 13.85 207 VAL A C 1
ATOM 1494 O O . VAL A 1 210 ? 4.730 -3.863 18.326 1.00 14.37 207 VAL A O 1
ATOM 1498 N N . THR A 1 211 ? 3.949 -2.153 19.547 1.00 13.96 208 THR A N 1
ATOM 1499 C CA . THR A 1 211 ? 2.765 -2.882 19.974 1.00 16.02 208 THR A CA 1
ATOM 1500 C C . THR A 1 211 ? 1.539 -2.078 19.586 1.00 15.84 208 THR A C 1
ATOM 1501 O O . THR A 1 211 ? 1.527 -0.850 19.701 1.00 19.55 208 THR A O 1
ATOM 1505 N N . VAL A 1 212 ? 0.519 -2.778 19.108 1.00 12.83 209 VAL A N 1
ATOM 1506 C CA . VAL A 1 212 ? -0.749 -2.174 18.727 1.00 12.69 209 VAL A CA 1
ATOM 1507 C C . VAL A 1 212 ? -1.796 -2.654 19.714 1.00 13.75 209 VAL A C 1
ATOM 1508 O O . VAL A 1 212 ? -1.930 -3.863 19.934 1.00 15.98 209 VAL A O 1
ATOM 1512 N N . THR A 1 213 ? -2.543 -1.720 20.301 1.00 12.97 210 THR A N 1
ATOM 1513 C CA . THR A 1 213 ? -3.552 -2.049 21.299 1.00 13.75 210 THR A CA 1
ATOM 1514 C C . THR A 1 213 ? -4.911 -1.527 20.853 1.00 15.17 210 THR A C 1
ATOM 1515 O O . THR A 1 213 ? -5.031 -0.364 20.462 1.00 15.27 210 THR A O 1
ATOM 1519 N N . GLU A 1 214 ? -5.928 -2.384 20.924 1.00 14.76 211 GLU A N 1
ATOM 1520 C CA . GLU A 1 214 ? -7.319 -1.979 20.771 1.00 13.02 211 GLU A CA 1
ATOM 1521 C C . GLU A 1 214 ? -8.055 -2.233 22.082 1.00 13.24 211 GLU A C 1
ATOM 1522 O O . GLU A 1 214 ? -7.736 -3.172 22.816 1.00 15.28 211 GLU A O 1
ATOM 1528 N N . GLU A 1 215 ? -9.037 -1.385 22.382 1.00 16.78 212 GLU A N 1
ATOM 1529 C CA . GLU A 1 215 ? -9.781 -1.457 23.633 1.00 19.20 212 GLU A CA 1
ATOM 1530 C C . GLU A 1 215 ? -11.178 -2.014 23.397 1.00 20.25 212 GLU A C 1
ATOM 1531 O O . GLU A 1 215 ? -11.838 -1.661 22.414 1.00 22.53 212 GLU A O 1
ATOM 1537 N N . PHE A 1 216 ? -11.627 -2.882 24.306 1.00 22.14 213 PHE A N 1
ATOM 1538 C CA . PHE A 1 216 ? -12.981 -3.428 24.294 1.00 25.17 213 PHE A CA 1
ATOM 1539 C C . PHE A 1 216 ? -13.783 -2.858 25.459 1.00 30.77 213 PHE A C 1
ATOM 1540 O O . PHE A 1 216 ? -13.285 -2.055 26.257 1.00 28.95 213 PHE A O 1
ATOM 1548 N N . THR A 1 217 ? -15.049 -3.283 25.547 1.00 35.65 214 THR A N 1
ATOM 1549 C CA . THR A 1 217 ? -15.871 -2.927 26.701 1.00 39.14 214 THR A CA 1
ATOM 1550 C C . THR A 1 217 ? -15.153 -3.295 27.988 1.00 38.10 214 THR A C 1
ATOM 1551 O O . THR A 1 217 ? -14.966 -2.457 28.877 1.00 41.20 214 THR A O 1
ATOM 1555 N N . LEU A 1 218 ? -14.736 -4.551 28.091 1.00 38.20 215 LEU A N 1
ATOM 1556 C CA . LEU A 1 218 ? -13.899 -5.035 29.178 1.00 37.27 215 LEU A CA 1
ATOM 1557 C C . LEU A 1 218 ? -12.641 -5.621 28.555 1.00 34.93 215 LEU A C 1
ATOM 1558 O O . LEU A 1 218 ? -12.724 -6.510 27.700 1.00 37.85 215 LEU A O 1
ATOM 1563 N N . GLY A 1 219 ? -11.490 -5.111 28.959 1.00 31.45 216 GLY A N 1
ATOM 1564 C CA . GLY A 1 219 ? -10.235 -5.639 28.475 1.00 28.67 216 GLY A CA 1
ATOM 1565 C C . GLY A 1 219 ? -9.770 -4.992 27.186 1.00 26.48 216 GLY A C 1
ATOM 1566 O O . GLY A 1 219 ? -10.292 -3.976 26.713 1.00 27.74 216 GLY A O 1
ATOM 1567 N N . SER A 1 220 ? -8.751 -5.614 26.604 1.00 24.83 217 SER A N 1
ATOM 1568 C CA . SER A 1 220 ? -8.118 -5.065 25.418 1.00 22.31 217 SER A CA 1
ATOM 1569 C C . SER A 1 220 ? -7.495 -6.198 24.622 1.00 21.59 217 SER A C 1
ATOM 1570 O O . SER A 1 220 ? -7.422 -7.342 25.077 1.00 23.95 217 SER A O 1
ATOM 1573 N N . GLY A 1 221 ? -7.060 -5.863 23.419 1.00 18.75 218 GLY A N 1
ATOM 1574 C CA . GLY A 1 221 ? -6.320 -6.794 22.583 1.00 18.90 218 GLY A CA 1
ATOM 1575 C C . GLY A 1 221 ? -5.034 -6.144 22.122 1.00 17.07 218 GLY A C 1
ATOM 1576 O O . GLY A 1 221 ? -5.020 -4.974 21.749 1.00 17.92 218 GLY A O 1
ATOM 1577 N N . ILE A 1 222 ? -3.948 -6.916 22.157 1.00 19.41 219 ILE A N 1
ATOM 1578 C CA . ILE A 1 222 ? -2.612 -6.403 21.868 1.00 17.68 219 ILE A CA 1
ATOM 1579 C C . ILE A 1 222 ? -1.945 -7.282 20.818 1.00 17.23 219 ILE A C 1
ATOM 1580 O O . ILE A 1 222 ? -2.034 -8.515 20.876 1.00 18.42 219 ILE A O 1
ATOM 1585 N N . SER A 1 223 ? -1.261 -6.647 19.867 1.00 15.40 220 SER A N 1
ATOM 1586 C CA . SER A 1 223 ? -0.455 -7.350 18.876 1.00 14.49 220 SER A CA 1
ATOM 1587 C C . SER A 1 223 ? 0.931 -6.731 18.820 1.00 14.57 220 SER A C 1
ATOM 1588 O O . SER A 1 223 ? 1.066 -5.507 18.720 1.00 16.58 220 SER A O 1
ATOM 1591 N N . ALA A 1 224 ? 1.954 -7.580 18.865 1.00 14.76 221 ALA A N 1
ATOM 1592 C CA . ALA A 1 224 ? 3.322 -7.158 18.605 1.00 15.27 221 ALA A CA 1
ATOM 1593 C C . ALA A 1 224 ? 3.577 -7.241 17.104 1.00 14.21 221 ALA A C 1
ATOM 1594 O O . ALA A 1 224 ? 3.325 -8.279 16.487 1.00 17.08 221 ALA A O 1
ATOM 1596 N N . VAL A 1 225 ? 4.056 -6.149 16.509 1.00 14.23 222 VAL A N 1
ATOM 1597 C CA . VAL A 1 225 ? 4.197 -6.071 15.057 1.00 15.66 222 VAL A CA 1
ATOM 1598 C C . VAL A 1 225 ? 5.470 -5.312 14.730 1.00 15.36 222 VAL A C 1
ATOM 1599 O O . VAL A 1 225 ? 5.784 -4.304 15.370 1.00 16.31 222 VAL A O 1
ATOM 1603 N N . ASN A 1 226 ? 6.188 -5.774 13.713 1.00 14.81 223 ASN A N 1
ATOM 1604 C CA . ASN A 1 226 ? 7.315 -5.018 13.189 1.00 14.72 223 ASN A CA 1
ATOM 1605 C C . ASN A 1 226 ? 6.829 -4.118 12.055 1.00 14.65 223 ASN A C 1
ATOM 1606 O O . ASN A 1 226 ? 6.229 -4.595 11.086 1.00 16.73 223 ASN A O 1
ATOM 1611 N N . ALA A 1 227 ? 7.062 -2.818 12.191 1.00 12.95 224 ALA A N 1
ATOM 1612 C CA . ALA A 1 227 ? 6.565 -1.826 11.245 1.00 13.05 224 ALA A CA 1
ATOM 1613 C C . ALA A 1 227 ? 7.676 -1.387 10.298 1.00 13.17 224 ALA A C 1
ATOM 1614 O O . ALA A 1 227 ? 8.771 -1.024 10.740 1.00 15.01 224 ALA A O 1
ATOM 1616 N N . GLU A 1 228 ? 7.387 -1.416 8.997 1.00 12.42 225 GLU A N 1
ATOM 1617 C CA . GLU A 1 228 ? 8.270 -0.887 7.957 1.00 12.95 225 GLU A CA 1
ATOM 1618 C C . GLU A 1 228 ? 7.563 0.325 7.350 1.00 12.65 225 GLU A C 1
ATOM 1619 O O . GLU A 1 228 ? 6.731 0.189 6.446 1.00 14.59 225 GLU A O 1
ATOM 1625 N N . LEU A 1 229 ? 7.898 1.517 7.850 1.00 12.17 226 LEU A N 1
ATOM 1626 C CA . LEU A 1 229 ? 7.063 2.696 7.643 1.00 12.21 226 LEU A CA 1
ATOM 1627 C C . LEU A 1 229 ? 7.482 3.572 6.473 1.00 12.82 226 LEU A C 1
ATOM 1628 O O . LEU A 1 229 ? 6.684 4.414 6.041 1.00 13.24 226 LEU A O 1
ATOM 1633 N N . TRP A 1 230 ? 8.702 3.414 5.962 1.00 11.74 227 TRP A N 1
ATOM 1634 C CA . TRP A 1 230 ? 9.180 4.219 4.846 1.00 12.32 227 TRP A CA 1
ATOM 1635 C C . TRP A 1 230 ? 8.934 3.468 3.546 1.00 14.04 227 TRP A C 1
ATOM 1636 O O . TRP A 1 230 ? 9.467 2.369 3.348 1.00 14.65 227 TRP A O 1
ATOM 1647 N N . ASP A 1 231 ? 8.127 4.063 2.670 1.00 13.10 228 ASP A N 1
ATOM 1648 C CA . ASP A 1 231 ? 7.887 3.581 1.317 1.00 14.78 228 ASP A CA 1
ATOM 1649 C C . ASP A 1 231 ? 7.734 4.802 0.416 1.00 16.14 228 ASP A C 1
ATOM 1650 O O . ASP A 1 231 ? 7.813 5.944 0.881 1.00 15.78 228 ASP A O 1
ATOM 1655 N N . GLU A 1 232 ? 7.527 4.571 -0.883 1.00 18.00 229 GLU A N 1
ATOM 1656 C CA . GLU A 1 232 ? 7.409 5.701 -1.798 1.00 20.32 229 GLU A CA 1
ATOM 1657 C C . GLU A 1 232 ? 6.300 6.651 -1.360 1.00 20.61 229 GLU A C 1
ATOM 1658 O O . GLU A 1 232 ? 6.479 7.874 -1.376 1.00 20.84 229 GLU A O 1
ATOM 1664 N N . ALA A 1 233 ? 5.166 6.105 -0.910 1.00 19.78 230 ALA A N 1
ATOM 1665 C CA . ALA A 1 233 ? 4.035 6.955 -0.549 1.00 16.43 230 ALA A CA 1
ATOM 1666 C C . ALA A 1 233 ? 4.335 7.808 0.677 1.00 16.11 230 ALA A C 1
ATOM 1667 O O . ALA A 1 233 ? 4.015 9.001 0.700 1.00 16.42 230 ALA A O 1
ATOM 1669 N N . SER A 1 234 ? 4.938 7.220 1.711 1.00 15.04 231 SER A N 1
ATOM 1670 C CA . SER A 1 234 ? 5.191 8.006 2.912 1.00 14.00 231 SER A CA 1
ATOM 1671 C C . SER A 1 234 ? 6.317 9.013 2.706 1.00 13.81 231 SER A C 1
ATOM 1672 O O . SER A 1 234 ? 6.258 10.117 3.257 1.00 15.07 231 SER A O 1
ATOM 1675 N N . VAL A 1 235 ? 7.336 8.672 1.912 1.00 14.82 232 VAL A N 1
ATOM 1676 C CA . VAL A 1 235 ? 8.367 9.661 1.594 1.00 16.05 232 VAL A CA 1
ATOM 1677 C C . VAL A 1 235 ? 7.746 10.854 0.876 1.00 15.30 232 VAL A C 1
ATOM 1678 O O . VAL A 1 235 ? 8.000 12.014 1.221 1.00 17.13 232 VAL A O 1
ATOM 1682 N N . ASP A 1 236 ? 6.899 10.581 -0.121 1.00 17.70 233 ASP A N 1
ATOM 1683 C CA . ASP A 1 236 ? 6.239 11.659 -0.850 1.00 19.59 233 ASP A CA 1
ATOM 1684 C C . ASP A 1 236 ? 5.367 12.507 0.067 1.00 19.08 233 ASP A C 1
ATOM 1685 O O . ASP A 1 236 ? 5.315 13.735 -0.078 1.00 19.57 233 ASP A O 1
ATOM 1690 N N . CYS A 1 237 ? 4.649 11.872 0.997 1.00 17.69 234 CYS A N 1
ATOM 1691 C CA . CYS A 1 237 ? 3.867 12.629 1.974 1.00 17.19 234 CYS A CA 1
ATOM 1692 C C . CYS A 1 237 ? 4.747 13.612 2.746 1.00 18.19 234 CYS A C 1
ATOM 1693 O O . CYS A 1 237 ? 4.401 14.792 2.893 1.00 18.01 234 CYS A O 1
ATOM 1696 N N . PHE A 1 238 ? 5.903 13.149 3.232 1.00 15.25 235 PHE A N 1
ATOM 1697 C CA . PHE A 1 238 ? 6.782 14.030 4.001 1.00 14.84 235 PHE A CA 1
ATOM 1698 C C . PHE A 1 238 ? 7.352 15.153 3.140 1.00 16.56 235 PHE A C 1
ATOM 1699 O O . PHE A 1 238 ? 7.411 16.309 3.578 1.00 16.59 235 PHE A O 1
ATOM 1707 N N . ARG A 1 239 ? 7.753 14.843 1.907 1.00 18.34 236 ARG A N 1
ATOM 1708 C CA . ARG A 1 239 ? 8.642 15.727 1.166 1.00 22.10 236 ARG A CA 1
ATOM 1709 C C . ARG A 1 239 ? 7.964 16.611 0.132 1.00 24.48 236 ARG A C 1
ATOM 1710 O O . ARG A 1 239 ? 8.533 17.650 -0.230 1.00 25.45 236 ARG A O 1
ATOM 1718 N N . SER A 1 240 ? 6.791 16.237 -0.365 1.00 25.27 237 SER A N 1
ATOM 1719 C CA . SER A 1 240 ? 6.226 16.932 -1.515 1.00 25.44 237 SER A CA 1
ATOM 1720 C C . SER A 1 240 ? 5.818 18.349 -1.134 1.00 28.72 237 SER A C 1
ATOM 1721 O O . SER A 1 240 ? 5.001 18.547 -0.226 1.00 31.58 237 SER A O 1
ATOM 1724 N N . GLN A 1 241 ? 6.393 19.332 -1.829 1.00 29.92 238 GLN A N 1
ATOM 1725 C CA . GLN A 1 241 ? 6.073 20.748 -1.658 1.00 32.89 238 GLN A CA 1
ATOM 1726 C C . GLN A 1 241 ? 6.354 21.253 -0.247 1.00 29.45 238 GLN A C 1
ATOM 1727 O O . GLN A 1 241 ? 5.788 22.263 0.177 1.00 30.95 238 GLN A O 1
ATOM 1733 N N . SER A 1 242 ? 7.226 20.575 0.496 1.00 25.24 239 SER A N 1
ATOM 1734 C CA . SER A 1 242 ? 7.490 20.946 1.874 1.00 21.23 239 SER A CA 1
ATOM 1735 C C . SER A 1 242 ? 8.941 21.264 2.168 1.00 20.99 239 SER A C 1
ATOM 1736 O O . SER A 1 242 ? 9.210 21.952 3.158 1.00 21.84 239 SER A O 1
ATOM 1739 N N . GLY A 1 243 ? 9.881 20.767 1.372 1.00 19.93 240 GLY A N 1
ATOM 1740 C CA . GLY A 1 243 ? 11.270 20.916 1.747 1.00 19.69 240 GLY A CA 1
ATOM 1741 C C . GLY A 1 243 ? 11.725 20.061 2.910 1.00 18.41 240 GLY A C 1
ATOM 1742 O O . GLY A 1 243 ? 12.866 20.216 3.353 1.00 18.93 240 GLY A O 1
ATOM 1751 N N . LYS A 1 245 ? 13.307 16.902 4.826 1.00 11.38 242 LYS A N 1
ATOM 1752 C CA . LYS A 1 245 ? 14.334 15.916 4.525 1.00 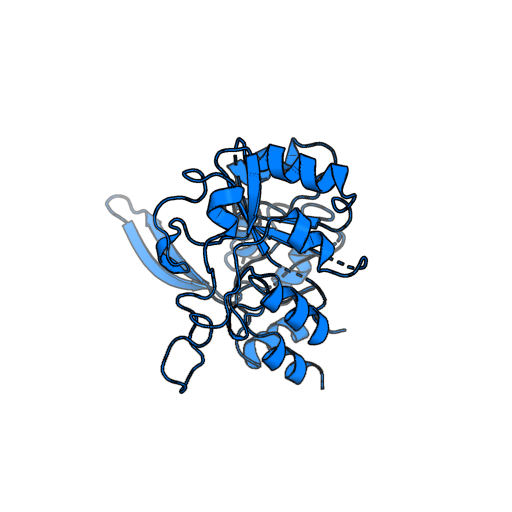11.48 242 LYS A CA 1
ATOM 1753 C C . LYS A 1 245 ? 14.133 14.739 5.466 1.00 10.82 242 LYS A C 1
ATOM 1754 O O . LYS A 1 245 ? 13.798 14.932 6.638 1.00 12.09 242 LYS A O 1
ATOM 1760 N N . VAL A 1 246 ? 14.283 13.519 4.949 1.00 11.37 243 VAL A N 1
ATOM 1761 C CA . VAL A 1 246 ? 13.946 12.317 5.709 1.00 10.16 243 VAL A CA 1
ATOM 1762 C C . VAL A 1 246 ? 15.145 11.380 5.782 1.00 10.62 243 VAL A C 1
ATOM 1763 O O . VAL A 1 246 ? 15.835 11.139 4.782 1.00 11.24 243 VAL A O 1
ATOM 1775 N N . GLY A 1 248 ? 16.519 7.506 7.123 1.00 9.58 245 GLY A N 1
ATOM 1776 C CA . GLY A 1 248 ? 16.238 6.173 7.622 1.00 10.12 245 GLY A CA 1
ATOM 1777 C C . GLY A 1 248 ? 17.211 5.807 8.723 1.00 11.09 245 GLY A C 1
ATOM 1778 O O . GLY A 1 248 ? 18.426 5.907 8.523 1.00 10.98 245 GLY A O 1
ATOM 1779 N N . PHE A 1 249 ? 16.707 5.430 9.896 1.00 10.74 246 PHE A N 1
ATOM 1780 C CA . PHE A 1 249 ? 17.573 5.007 10.990 1.00 10.15 246 PHE A CA 1
ATOM 1781 C C . PHE A 1 249 ? 17.837 3.503 10.885 1.00 10.85 246 PHE A C 1
ATOM 1782 O O . PHE A 1 249 ? 17.069 2.750 10.279 1.00 11.25 246 PHE A O 1
ATOM 1790 N N . ALA A 1 250 ? 18.929 3.067 11.515 1.00 10.96 247 ALA A N 1
ATOM 1791 C CA . ALA A 1 250 ? 19.254 1.641 11.637 1.00 12.41 247 ALA A CA 1
ATOM 1792 C C . ALA A 1 250 ? 19.337 0.955 10.270 1.00 14.73 247 ALA A C 1
ATOM 1793 O O . ALA A 1 250 ? 18.746 -0.103 10.038 1.00 16.25 247 ALA A O 1
ATOM 1795 N N . VAL A 1 251 ? 20.067 1.583 9.352 1.00 11.54 248 VAL A N 1
ATOM 1796 C CA . VAL A 1 251 ? 20.295 1.036 8.018 1.00 11.51 248 VAL A CA 1
ATOM 1797 C C . VAL A 1 251 ? 21.549 0.172 8.112 1.00 13.83 248 VAL A C 1
ATOM 1798 O O . VAL A 1 251 ? 22.660 0.687 8.277 1.00 16.54 248 VAL A O 1
ATOM 1802 N N . LYS A 1 252 ? 21.365 -1.146 8.050 1.00 13.81 249 LYS A N 1
ATOM 1803 C CA . LYS A 1 252 ? 22.420 -2.122 8.330 1.00 17.14 249 LYS A CA 1
ATOM 1804 C C . LYS A 1 252 ? 22.823 -2.956 7.128 1.00 19.15 249 LYS A C 1
ATOM 1805 O O . LYS A 1 252 ? 24.018 -3.172 6.911 1.00 21.53 249 LYS A O 1
ATOM 1811 N N . THR A 1 253 ? 21.863 -3.453 6.355 1.00 16.06 250 THR A N 1
ATOM 1812 C CA . THR A 1 253 ? 22.141 -4.399 5.284 1.00 15.39 250 THR A CA 1
ATOM 1813 C C . THR A 1 253 ? 22.109 -3.690 3.939 1.00 16.41 250 THR A C 1
ATOM 1814 O O . THR A 1 253 ? 21.546 -2.602 3.797 1.00 16.01 250 THR A O 1
ATOM 1818 N N . VAL A 1 254 ? 22.712 -4.336 2.938 1.00 19.54 251 VAL A N 1
ATOM 1819 C CA . VAL A 1 254 ? 22.597 -3.819 1.579 1.00 17.06 251 VAL A CA 1
ATOM 1820 C C . VAL A 1 254 ? 21.136 -3.749 1.155 1.00 16.25 251 VAL A C 1
ATOM 1821 O O . VAL A 1 254 ? 20.744 -2.862 0.395 1.00 15.62 251 VAL A O 1
ATOM 1825 N N . ASP A 1 255 ? 20.298 -4.652 1.666 1.00 16.88 252 ASP A N 1
ATOM 1826 C CA . ASP A 1 255 ? 18.877 -4.591 1.349 1.00 18.48 252 ASP A CA 1
ATOM 1827 C C . ASP A 1 255 ? 18.239 -3.336 1.927 1.00 17.52 252 ASP A C 1
ATOM 1828 O O . ASP A 1 255 ? 17.409 -2.693 1.271 1.00 18.62 252 ASP A O 1
ATOM 1833 N N . ASP A 1 256 ? 18.637 -2.959 3.142 1.00 15.16 253 ASP A N 1
ATOM 1834 C CA . ASP A 1 256 ? 18.195 -1.689 3.708 1.00 14.82 253 ASP A CA 1
ATOM 1835 C C . ASP A 1 256 ? 18.620 -0.527 2.821 1.00 12.95 253 ASP A C 1
ATOM 1836 O O . ASP A 1 256 ? 17.829 0.385 2.545 1.00 13.48 253 ASP A O 1
ATOM 1841 N N . TYR A 1 257 ? 19.888 -0.520 2.395 1.00 12.97 254 TYR A N 1
ATOM 1842 C CA . TYR A 1 257 ? 20.357 0.559 1.530 1.00 11.75 254 TYR A CA 1
ATOM 1843 C C . TYR A 1 257 ? 19.576 0.608 0.223 1.00 12.26 254 TYR A C 1
ATOM 1844 O O . TYR A 1 257 ? 19.177 1.687 -0.225 1.00 13.20 254 TYR A O 1
ATOM 1853 N N . ARG A 1 258 ? 19.333 -0.551 -0.397 1.00 13.22 255 ARG A N 1
ATOM 1854 C CA . ARG A 1 258 ? 18.594 -0.570 -1.655 1.00 13.33 255 ARG A CA 1
ATOM 1855 C C . ARG A 1 258 ? 17.192 -0.004 -1.492 1.00 13.62 255 ARG A C 1
ATOM 1856 O O . ARG A 1 258 ? 16.709 0.734 -2.363 1.00 14.56 255 ARG A O 1
ATOM 1864 N N . LEU A 1 259 ? 16.519 -0.340 -0.389 1.00 14.14 256 LEU A N 1
ATOM 1865 C CA . LEU A 1 259 ? 15.197 0.227 -0.140 1.00 15.56 256 LEU A CA 1
ATOM 1866 C C . LEU A 1 259 ? 15.271 1.746 -0.017 1.00 13.97 256 LEU A C 1
ATOM 1867 O O . LEU A 1 259 ? 14.515 2.468 -0.678 1.00 17.21 256 LEU A O 1
ATOM 1872 N N . ALA A 1 260 ? 16.198 2.246 0.810 1.00 12.48 257 ALA A N 1
ATOM 1873 C CA . ALA A 1 260 ? 16.343 3.689 1.011 1.00 11.58 257 ALA A CA 1
ATOM 1874 C C . ALA A 1 260 ? 16.629 4.406 -0.301 1.00 12.79 257 ALA A C 1
ATOM 1875 O O . ALA A 1 260 ? 16.088 5.489 -0.566 1.00 13.54 257 ALA A O 1
ATOM 1877 N N . HIS A 1 261 ? 17.492 3.818 -1.128 1.00 12.54 258 HIS A N 1
ATOM 1878 C CA . HIS A 1 261 ? 17.826 4.409 -2.415 1.00 11.88 258 HIS A CA 1
ATOM 1879 C C . HIS A 1 261 ? 16.615 4.430 -3.343 1.00 12.99 258 HIS A C 1
ATOM 1880 O O . HIS A 1 261 ? 16.334 5.444 -3.995 1.00 15.12 258 HIS A O 1
ATOM 1887 N N . LYS A 1 262 ? 15.892 3.309 -3.418 1.00 14.08 259 LYS A N 1
ATOM 1888 C CA . LYS A 1 262 ? 14.753 3.202 -4.329 1.00 16.28 259 LYS A CA 1
ATOM 1889 C C . LYS A 1 262 ? 13.673 4.216 -3.983 1.00 15.96 259 LYS A C 1
ATOM 1890 O O . LYS A 1 262 ? 13.062 4.820 -4.875 1.00 18.40 259 LYS A O 1
ATOM 1896 N N . ILE A 1 263 ? 13.415 4.413 -2.690 1.00 15.71 260 ILE A N 1
ATOM 1897 C CA . ILE A 1 263 ? 12.347 5.323 -2.281 1.00 15.76 260 ILE A CA 1
ATOM 1898 C C . ILE A 1 263 ? 12.818 6.761 -2.122 1.00 17.13 260 ILE A C 1
ATOM 1899 O O . ILE A 1 263 ? 11.986 7.649 -1.885 1.00 18.80 260 ILE A O 1
ATOM 1904 N N . GLY A 1 264 ? 14.114 7.022 -2.245 1.00 16.48 261 GLY A N 1
ATOM 1905 C CA . GLY A 1 264 ? 14.594 8.389 -2.224 1.00 15.93 261 GLY A CA 1
ATOM 1906 C C . GLY A 1 264 ? 14.743 9.019 -0.855 1.00 16.00 261 GLY A C 1
ATOM 1907 O O . GLY A 1 264 ? 14.535 10.230 -0.718 1.00 17.12 261 GLY A O 1
ATOM 1908 N N . LEU A 1 265 ? 15.086 8.242 0.173 1.00 14.51 262 LEU A N 1
ATOM 1909 C CA . LEU A 1 265 ? 15.433 8.857 1.448 1.00 11.41 262 LEU A CA 1
ATOM 1910 C C . LEU A 1 265 ? 16.615 9.803 1.264 1.00 10.59 262 LEU A C 1
ATOM 1911 O O . LEU A 1 265 ? 17.563 9.507 0.532 1.00 13.11 262 LEU A O 1
ATOM 1916 N N . ASP A 1 266 ? 16.557 10.947 1.944 1.00 10.05 263 ASP A N 1
ATOM 1917 C CA . ASP A 1 266 ? 17.642 11.917 1.850 1.00 10.71 263 ASP A CA 1
ATOM 1918 C C . ASP A 1 266 ? 18.916 11.400 2.496 1.00 10.50 263 ASP A C 1
ATOM 1919 O O . ASP A 1 266 ? 20.019 11.803 2.096 1.00 11.71 263 ASP A O 1
ATOM 1924 N N . ALA A 1 267 ? 18.789 10.529 3.499 1.00 10.01 264 ALA A N 1
ATOM 1925 C CA . ALA A 1 267 ? 19.939 10.093 4.276 1.00 10.16 264 ALA A CA 1
ATOM 1926 C C . ALA A 1 267 ? 19.662 8.724 4.876 1.00 9.37 264 ALA A C 1
ATOM 1927 O O . ALA A 1 267 ? 18.503 8.341 5.096 1.00 10.01 264 ALA A O 1
ATOM 1929 N N . VAL A 1 268 ? 20.748 7.991 5.143 1.00 8.64 265 VAL A N 1
ATOM 1930 C CA . VAL A 1 268 ? 20.709 6.735 5.884 1.00 8.57 265 VAL A CA 1
ATOM 1931 C C . VAL A 1 268 ? 21.709 6.797 7.030 1.00 9.51 265 VAL A C 1
ATOM 1932 O O . VAL A 1 268 ? 22.822 7.316 6.875 1.00 11.35 265 VAL A O 1
ATOM 1936 N N . LEU A 1 269 ? 21.307 6.267 8.183 1.00 9.85 266 LEU A N 1
ATOM 1937 C CA . LEU A 1 269 ? 22.109 6.318 9.404 1.00 9.11 266 LEU A CA 1
ATOM 1938 C C . LEU A 1 269 ? 22.761 4.950 9.598 1.00 10.55 266 LEU A C 1
ATOM 1939 O O . LEU A 1 269 ? 22.064 3.959 9.835 1.00 10.67 266 LEU A O 1
ATOM 1944 N N . VAL A 1 270 ? 24.096 4.896 9.497 1.00 9.89 267 VAL A N 1
ATOM 1945 C CA . VAL A 1 270 ? 24.838 3.639 9.388 1.00 9.42 267 VAL A CA 1
ATOM 1946 C C . VAL A 1 270 ? 25.844 3.478 10.529 1.00 10.15 267 VAL A C 1
ATOM 1947 O O . VAL A 1 270 ? 26.551 4.423 10.899 1.00 11.95 267 VAL A O 1
ATOM 1951 N N . ASP A 1 271 ? 25.929 2.254 11.068 1.00 11.98 268 ASP A N 1
ATOM 1952 C CA . ASP A 1 271 ? 26.915 1.958 12.102 1.00 12.73 268 ASP A CA 1
ATOM 1953 C C . ASP A 1 271 ? 28.312 1.758 11.536 1.00 12.62 268 ASP A C 1
ATOM 1954 O O . ASP A 1 271 ? 29.292 1.899 12.276 1.00 14.47 268 ASP A O 1
ATOM 1959 N N . SER A 1 272 ? 28.435 1.414 10.256 1.00 11.78 269 SER A N 1
ATOM 1960 C CA . SER A 1 272 ? 29.743 1.151 9.656 1.00 12.59 269 SER A CA 1
ATOM 1961 C C . SER A 1 272 ? 29.934 1.979 8.397 1.00 12.80 269 SER A C 1
ATOM 1962 O O . SER A 1 272 ? 29.585 1.536 7.293 1.00 14.70 269 SER A O 1
ATOM 1965 N N . PRO A 1 273 ? 30.507 3.173 8.522 1.00 13.15 270 PRO A N 1
ATOM 1966 C CA . PRO A 1 273 ? 30.924 3.920 7.327 1.00 13.90 270 PRO A CA 1
ATOM 1967 C C . PRO A 1 273 ? 31.797 3.110 6.384 1.00 14.20 270 PRO A C 1
ATOM 1968 O O . PRO A 1 273 ? 31.707 3.290 5.165 1.00 14.29 270 PRO A O 1
ATOM 1972 N N . LEU A 1 274 ? 32.630 2.203 6.909 1.00 15.47 271 LEU A N 1
ATOM 1973 C CA . LEU A 1 274 ? 33.466 1.392 6.029 1.00 18.93 271 LEU A CA 1
ATOM 1974 C C . LEU A 1 274 ? 32.627 0.453 5.168 1.00 19.32 271 LEU A C 1
ATOM 1975 O O . LEU A 1 274 ? 32.873 0.324 3.959 1.00 18.96 271 LEU A O 1
ATOM 1980 N N . ALA A 1 275 ? 31.630 -0.212 5.764 1.00 17.09 272 ALA A N 1
ATOM 1981 C CA . ALA A 1 275 ? 30.737 -1.054 4.973 1.00 17.64 272 ALA A CA 1
ATOM 1982 C C . ALA A 1 275 ? 29.941 -0.223 3.978 1.00 18.35 272 ALA A C 1
ATOM 1983 O O . ALA A 1 275 ? 29.719 -0.649 2.837 1.00 18.66 272 ALA A O 1
ATOM 1985 N N . ALA A 1 276 ? 29.520 0.978 4.390 1.00 17.84 273 ALA A N 1
ATOM 1986 C CA . ALA A 1 276 ? 28.689 1.821 3.535 1.00 17.91 273 ALA A CA 1
ATOM 1987 C C . ALA A 1 276 ? 29.446 2.305 2.305 1.00 17.74 273 ALA A C 1
ATOM 1988 O O . ALA A 1 276 ? 28.829 2.526 1.256 1.00 18.40 273 ALA A O 1
ATOM 1990 N N . GLN A 1 277 ? 30.770 2.469 2.416 1.00 19.28 274 GLN A N 1
ATOM 1991 C CA . GLN A 1 277 ? 31.596 2.792 1.253 1.00 19.08 274 GLN A CA 1
ATOM 1992 C C . GLN A 1 277 ? 31.327 1.838 0.098 1.00 19.04 274 GLN A C 1
ATOM 1993 O O . GLN A 1 277 ? 31.292 2.256 -1.063 1.00 22.65 274 GLN A O 1
ATOM 1999 N N . GLN A 1 278 ? 31.146 0.547 0.398 1.00 18.67 275 GLN A N 1
ATOM 2000 C CA . GLN A 1 278 ? 30.929 -0.447 -0.646 1.00 19.23 275 GLN A CA 1
ATOM 2001 C C . GLN A 1 278 ? 29.595 -0.272 -1.355 1.00 18.18 275 GLN A C 1
ATOM 2002 O O . GLN A 1 278 ? 29.417 -0.813 -2.451 1.00 19.70 275 GLN A O 1
ATOM 2008 N N . TRP A 1 279 ? 28.657 0.460 -0.759 1.00 16.41 276 TRP A N 1
ATOM 2009 C CA . TRP A 1 279 ? 27.361 0.678 -1.382 1.00 17.30 276 TRP A CA 1
ATOM 2010 C C . TRP A 1 279 ? 27.409 1.747 -2.458 1.00 15.47 276 TRP A C 1
ATOM 2011 O O . TRP A 1 279 ? 26.440 1.895 -3.214 1.00 16.28 276 TRP A O 1
ATOM 2022 N N . ARG A 1 280 ? 28.513 2.483 -2.553 1.00 18.58 277 ARG A N 1
ATOM 2023 C CA . ARG A 1 280 ? 28.642 3.572 -3.505 1.00 24.47 277 ARG A CA 1
ATOM 2024 C C . ARG A 1 280 ? 29.644 3.268 -4.612 1.00 25.76 277 ARG A C 1
ATOM 2025 O O . ARG A 1 280 ? 29.977 4.163 -5.393 1.00 27.41 277 ARG A O 1
ATOM 2033 N N . HIS A 1 281 ? 30.114 2.024 -4.710 1.00 24.46 278 HIS A N 1
ATOM 2034 C CA . HIS A 1 281 ? 30.905 1.583 -5.865 1.00 24.43 278 HIS A CA 1
ATOM 2035 C C . HIS A 1 281 ? 30.751 0.079 -6.076 1.00 23.63 278 HIS A C 1
ATOM 2036 O O . HIS A 1 281 ? 31.360 -0.526 -6.967 1.00 23.92 278 HIS A O 1
#

B-factor: mean 19.72, std 10.62, range [6.69, 82.17]

Foldseek 3Di:
DAAAAAEQLQVQPAQGQFLVSVLV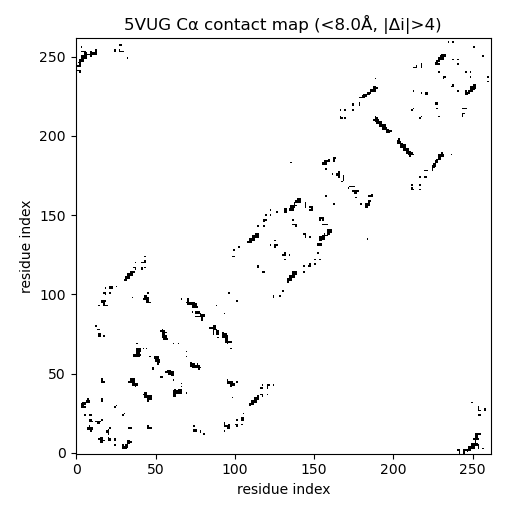LVVLPGQEEFEWDAALVLFIWTDDDQWCVVQWPDTDGRNVHHPVVQQPIFSQQPDDHPPDDDRVCVVVGGGTGTPLVSVVSDDLRAYEYEYVVRLVSVLVSCVVVVVQVRYEYAYQDVVSQVVNVVRPSHHYADHQVQVVVQLCVCPVLDRPPAAAAAHEDEDAQWAWDKDWADDPPDIDIDIDIDRRDALSSVCRHDPPGHAYHEPQEDLVSSVRCRVSPHNHYHYSHSNVVSVNVD

InterPro domains:
  IPR017946 PLC-like phosphodiesterase, TIM beta/alpha-barrel domain superfamily [G3DSA:3.20.20.190] (25-300)
  IPR017946 PLC-like phosphodiesterase, TIM beta/alpha-barrel domain superfamily [SSF51695] (30-300)
  IPR030395 Glycerophosphodiester phosphodiesterase domain [PF03009] (36-293)
  IPR030395 Glycerophosphodiester phosphodiesterase domain [PS51704] (31-300)

Sequence (262 aa):
DDPIVAHRAGTRDFPENTVLAITNAVAAGVDGWLTVQVSSDGVPVLYRPSDLATLTDGAGPVNSKTVQQLQQLNAGWNFTTPGVEGHPYRQRATPIPTLEQAIGATPPDTLFLDLQQPLVSAVAQVLTRTGAAGRSIVYSTNADITAAASRQEGLQVAESRDVTRQRLFNALNHHCDPQPDPGKWAGFELHRDVTVTEEFTLGSGISAVNAELWDEASVDCFRSQSGKVGFAVKTVDDYRLAHKIGLDAVLVDSPLAAQQWRH